Protein AF-0000000080446788 (afdb_homodimer)

pLDDT: mean 84.64, std 14.06, range [27.14, 97.62]

Foldseek 3Di:
DPDPQPQVDWDWDWFAAPPVRFIKIKIKTWGFDPDDPPDPPGDIDIWIWMATPVVGDIDTADPVQCVQWAFAPPADWADAPQKTKTWTDHPVRDQELPIWIWIARNNVRYIHTHHDANCSNPCQVQWDWHWYDDPRFIWIWTQHNVRQKIWIWHDDPNHIDTDDIDGPDDPPD/DPDPQPQVDWDWDWFAAPPVRFIKIKIKTWGFDDDDPPDPPGDIDIWIWMATPVVGDIDTADPVQCVQWAFAPPADWADAPQKTKTWTDHPVRDQELPIWIWIAHNNVRYIHTHHDANCSNPCQVQWDWHWYDDPRFIWIWTQHNVRQKIWIWHDDPNHIDTDDIDGPDDPPD

Nearest PDB structures (foldseek):
  5tih-assembly1_A  TM=4.755E-01  e=3.529E-01  Plasmodium falciparum 3D7
  7pi2-assembly3_G  TM=4.644E-01  e=3.349E-01  Plasmodium falciparum 3D7
  7pi3-assembly4_V  TM=4.938E-01  e=4.351E-01  Plasmodium falciparum 3D7
  7pi3-assembly3_O  TM=3.251E-01  e=3.016E-01  Plasmodium falciparum 3D7
  7pi3-assembly1_A  TM=4.074E-01  e=6.970E-01  Plasmodium falciparum 3D7

Radius of gyration: 20.94 Å; Cα contacts (8 Å, |Δi|>4): 782; chains: 2; bounding box: 48×64×60 Å

InterPro domains:
  IPR006527 F-box associated beta-propeller, type 1 [PF07734] (15-148)
  IPR011043 Galactose oxidase/kelch, beta-propeller [SSF50965] (35-165)

Organism: Brassica campestris (NCBI:txid3711)

Structure (mmCIF, N/CA/C/O backbone):
data_AF-0000000080446788-model_v1
#
loop_
_entity.id
_entity.type
_entity.pdbx_description
1 polymer 'F-box associated domain-containing protein'
#
loop_
_atom_site.group_PDB
_atom_site.id
_atom_site.type_symbol
_atom_site.label_atom_id
_atom_site.label_alt_id
_atom_site.label_comp_id
_atom_site.label_asym_id
_atom_site.label_entity_id
_atom_site.label_seq_id
_atom_site.pdbx_PDB_ins_code
_atom_site.Cartn_x
_atom_site.Cartn_y
_atom_site.Cartn_z
_atom_site.occupancy
_atom_site.B_iso_or_equiv
_atom_site.auth_seq_id
_atom_site.auth_comp_id
_atom_site.auth_asym_id
_atom_site.auth_atom_id
_atom_site.pdbx_PDB_model_num
ATOM 1 N N . MET A 1 1 ? -3.469 -37.188 -1.688 1 27.56 1 MET A N 1
ATOM 2 C CA . MET A 1 1 ? -3.68 -35.75 -1.57 1 27.56 1 MET A CA 1
ATOM 3 C C . MET A 1 1 ? -2.537 -35.094 -0.803 1 27.56 1 MET A C 1
ATOM 5 O O . MET A 1 1 ? -2.293 -35.438 0.359 1 27.56 1 MET A O 1
ATOM 9 N N . GLU A 1 2 ? -1.421 -34.875 -1.289 1 37.34 2 GLU A N 1
ATOM 10 C CA . GLU A 1 2 ? -0.252 -34.469 -0.503 1 37.34 2 GLU A CA 1
ATOM 11 C C . GLU A 1 2 ? -0.614 -33.438 0.552 1 37.34 2 GLU A C 1
ATOM 13 O O . GLU A 1 2 ? -1.555 -32.656 0.371 1 37.34 2 GLU A O 1
ATOM 18 N N . PRO A 1 3 ? -0.275 -33.531 1.78 1 41.47 3 PRO A N 1
ATOM 19 C CA . PRO A 1 3 ? -0.58 -32.625 2.883 1 41.47 3 PRO A CA 1
ATOM 20 C C . PRO A 1 3 ? -0.551 -31.156 2.459 1 41.47 3 PRO A C 1
ATOM 22 O O . PRO A 1 3 ? 0.264 -30.766 1.619 1 41.47 3 PRO A O 1
ATOM 25 N N . ASP A 1 4 ? -1.685 -30.516 2.166 1 46.66 4 ASP A N 1
ATOM 26 C CA . ASP A 1 4 ? -1.829 -29.094 1.838 1 46.66 4 ASP A CA 1
ATOM 27 C C . ASP A 1 4 ? -0.682 -28.281 2.424 1 46.66 4 ASP A C 1
ATOM 29 O O . ASP A 1 4 ? -0.518 -28.219 3.645 1 46.66 4 ASP A O 1
ATOM 33 N N . GLN A 1 5 ? 0.475 -28.547 1.973 1 50.84 5 GLN A N 1
ATOM 34 C CA . GLN A 1 5 ? 1.644 -27.766 2.381 1 50.84 5 GLN A CA 1
ATOM 35 C C . GLN A 1 5 ? 1.247 -26.375 2.838 1 50.84 5 GLN A C 1
ATOM 37 O O . GLN A 1 5 ? 0.425 -25.719 2.197 1 50.84 5 GLN A O 1
ATOM 42 N N . PHE A 1 6 ? 1.237 -26.25 4.078 1 52.16 6 PHE A N 1
ATOM 43 C CA . PHE A 1 6 ? 0.875 -25.062 4.844 1 52.16 6 PHE A CA 1
ATOM 44 C C . PHE A 1 6 ? 1.505 -23.812 4.238 1 52.16 6 PHE A C 1
ATOM 46 O O . PHE A 1 6 ? 2.711 -23.781 3.986 1 52.16 6 PHE A O 1
ATOM 53 N N . ARG A 1 7 ? 0.76 -23.188 3.348 1 59 7 ARG A N 1
ATOM 54 C CA . ARG A 1 7 ? 1.148 -21.844 2.932 1 59 7 ARG A CA 1
ATOM 55 C C . ARG A 1 7 ? 1.242 -20.906 4.129 1 59 7 ARG A C 1
ATOM 57 O O . ARG A 1 7 ? 0.254 -20.688 4.836 1 59 7 ARG A O 1
ATOM 64 N N . ALA A 1 8 ? 2.494 -20.766 4.73 1 61.44 8 ALA A N 1
ATOM 65 C CA . ALA A 1 8 ? 2.744 -20 5.941 1 61.44 8 ALA A CA 1
ATOM 66 C C . ALA A 1 8 ? 2.49 -18.5 5.699 1 61.44 8 ALA A C 1
ATOM 68 O O . ALA A 1 8 ? 1.896 -17.828 6.539 1 61.44 8 ALA A O 1
ATOM 69 N N . PHE A 1 9 ? 2.869 -18.062 4.414 1 77.12 9 PHE A N 1
ATOM 70 C CA . PHE A 1 9 ? 2.721 -16.641 4.105 1 77.12 9 PHE A CA 1
ATOM 71 C C . PHE A 1 9 ? 2.266 -16.453 2.664 1 77.12 9 PHE A C 1
ATOM 73 O O . PHE A 1 9 ? 2.82 -17.062 1.745 1 77.12 9 PHE A O 1
ATOM 80 N N . THR A 1 10 ? 1.08 -15.867 2.576 1 85.44 10 THR A N 1
ATOM 81 C CA . THR A 1 10 ? 0.536 -15.641 1.242 1 85.44 10 THR A CA 1
ATOM 82 C C . THR A 1 10 ? 0.27 -14.156 1.012 1 85.44 10 THR A C 1
ATOM 84 O O . THR A 1 10 ? -0.212 -13.461 1.907 1 85.44 10 THR A O 1
ATOM 87 N N . ARG A 1 11 ? 0.665 -13.711 -0.139 1 88.25 11 ARG A N 1
ATOM 88 C CA . ARG A 1 11 ? 0.438 -12.336 -0.569 1 88.25 11 ARG A CA 1
ATOM 89 C C . ARG A 1 11 ? -0.063 -12.281 -2.008 1 88.25 11 ARG A C 1
ATOM 91 O O . ARG A 1 11 ? 0.412 -13.039 -2.863 1 88.25 11 ARG A O 1
ATOM 98 N N . LEU A 1 12 ? -1.007 -11.438 -2.217 1 92.12 12 LEU A N 1
ATOM 99 C CA . LEU A 1 12 ? -1.594 -11.266 -3.541 1 92.12 12 LEU A CA 1
ATOM 100 C C . LEU A 1 12 ? -1.627 -9.797 -3.936 1 92.12 12 LEU A C 1
ATOM 102 O O . LEU A 1 12 ? -1.943 -8.938 -3.111 1 92.12 12 LEU A O 1
ATOM 106 N N . TRP A 1 13 ? -1.292 -9.539 -5.188 1 92.56 13 TRP A N 1
ATOM 107 C CA . TRP A 1 13 ? -1.326 -8.164 -5.672 1 92.56 13 TRP A CA 1
ATOM 108 C C . TRP A 1 13 ? -1.812 -8.109 -7.117 1 92.56 13 TRP A C 1
ATOM 110 O O . TRP A 1 13 ? -1.438 -8.945 -7.938 1 92.56 13 TRP A O 1
ATOM 120 N N . PHE A 1 14 ? -2.572 -7.121 -7.398 1 92.75 14 PHE A N 1
ATOM 121 C CA . PHE A 1 14 ? -3.027 -6.859 -8.758 1 92.75 14 PHE A CA 1
ATOM 122 C C . PHE A 1 14 ? -2.107 -5.863 -9.453 1 92.75 14 PHE A C 1
ATOM 124 O O . PHE A 1 14 ? -1.659 -4.891 -8.844 1 92.75 14 PHE A O 1
ATOM 131 N N . GLY A 1 15 ? -1.892 -6.191 -10.664 1 92.75 15 GLY A N 1
ATOM 132 C CA . GLY A 1 15 ? -1.123 -5.273 -11.492 1 92.75 15 GLY A CA 1
ATOM 133 C C . GLY A 1 15 ? -1.549 -5.285 -12.953 1 92.75 15 GLY A C 1
ATOM 134 O O . GLY A 1 15 ? -1.935 -6.328 -13.484 1 92.75 15 GLY A O 1
ATOM 135 N N . LYS A 1 16 ? -1.453 -4.164 -13.5 1 92.75 16 LYS A N 1
ATOM 136 C CA . LYS A 1 16 ? -1.775 -4.051 -14.914 1 92.75 16 LYS A CA 1
ATOM 137 C C . LYS A 1 16 ? -0.512 -4.074 -15.773 1 92.75 16 LYS A C 1
ATOM 139 O O . LYS A 1 16 ? 0.421 -3.305 -15.531 1 92.75 16 LYS A O 1
ATOM 144 N N . ASP A 1 17 ? -0.579 -4.914 -16.688 1 93 17 ASP A N 1
ATOM 145 C CA . ASP A 1 17 ? 0.497 -4.973 -17.672 1 93 17 ASP A CA 1
ATOM 146 C C . ASP A 1 17 ? 0.449 -3.77 -18.609 1 93 17 ASP A C 1
ATOM 148 O O . ASP A 1 17 ? -0.524 -3.586 -19.344 1 93 17 ASP A O 1
ATOM 152 N N . SER A 1 18 ? 1.492 -3.025 -18.609 1 86.69 18 SER A N 1
ATOM 153 C CA . SER A 1 18 ? 1.485 -1.766 -19.344 1 86.69 18 SER A CA 1
ATOM 154 C C . SER A 1 18 ? 1.61 -2 -20.844 1 86.69 18 SER A C 1
ATOM 156 O O . SER A 1 18 ? 1.29 -1.119 -21.641 1 86.69 18 SER A O 1
ATOM 158 N N . VAL A 1 19 ? 2.08 -3.148 -21.25 1 91.25 19 VAL A N 1
ATOM 159 C CA . VAL A 1 19 ? 2.271 -3.463 -22.656 1 91.25 19 VAL A CA 1
ATOM 160 C C . VAL A 1 19 ? 1.003 -4.094 -23.219 1 91.25 19 VAL A C 1
ATOM 162 O O . VAL A 1 19 ? 0.439 -3.602 -24.203 1 91.25 19 VAL A O 1
ATOM 165 N N . THR A 1 20 ? 0.502 -5.078 -22.625 1 91.69 20 THR A N 1
ATOM 166 C CA . THR A 1 20 ? -0.666 -5.793 -23.141 1 91.69 20 THR A CA 1
ATOM 167 C C . THR A 1 20 ? -1.953 -5.16 -22.609 1 91.69 20 THR A C 1
ATOM 169 O O . THR A 1 20 ? -3.037 -5.426 -23.141 1 91.69 20 THR A O 1
ATOM 172 N N . ARG A 1 21 ? -1.817 -4.391 -21.547 1 91 21 ARG A N 1
ATOM 173 C CA . ARG A 1 21 ? -2.928 -3.699 -20.906 1 91 21 ARG A CA 1
ATOM 174 C C . ARG A 1 21 ? -3.818 -4.684 -20.141 1 91 21 ARG A C 1
ATOM 176 O O . ARG A 1 21 ? -4.926 -4.332 -19.734 1 91 21 ARG A O 1
ATOM 183 N N . ARG A 1 22 ? -3.342 -5.875 -20 1 91.88 22 ARG A N 1
ATOM 184 C CA . ARG A 1 22 ? -4.098 -6.875 -19.25 1 91.88 22 ARG A CA 1
ATOM 185 C C . ARG A 1 22 ? -3.76 -6.82 -17.766 1 91.88 22 ARG A C 1
ATOM 187 O O . ARG A 1 22 ? -2.631 -6.496 -17.391 1 91.88 22 ARG A O 1
ATOM 194 N N . CYS A 1 23 ? -4.77 -7.191 -16.969 1 93.12 23 CYS A N 1
ATOM 195 C CA . CYS A 1 23 ? -4.555 -7.234 -15.523 1 93.12 23 CYS A CA 1
ATOM 196 C C . CYS A 1 23 ? -4.109 -8.625 -15.078 1 93.12 23 CYS A C 1
ATOM 198 O O . CYS A 1 23 ? -4.625 -9.633 -15.57 1 93.12 23 CYS A O 1
ATOM 200 N N . LYS A 1 24 ? -3.176 -8.586 -14.18 1 95.06 24 LYS A N 1
ATOM 201 C CA . LYS A 1 24 ? -2.645 -9.836 -13.648 1 95.06 24 LYS A CA 1
ATOM 202 C C . LYS A 1 24 ? -2.699 -9.859 -12.125 1 95.06 24 LYS A C 1
ATOM 204 O O . LYS A 1 24 ? -2.703 -8.812 -11.484 1 95.06 24 LYS A O 1
ATOM 209 N N . LEU A 1 25 ? -2.789 -11.047 -11.594 1 94.75 25 LEU A N 1
ATOM 210 C CA . LEU A 1 25 ? -2.67 -11.305 -10.164 1 94.75 25 LEU A CA 1
ATOM 211 C C . LEU A 1 25 ? -1.367 -12.031 -9.844 1 94.75 25 LEU A C 1
ATOM 213 O O . LEU A 1 25 ? -1.074 -13.07 -10.43 1 94.75 25 LEU A O 1
ATOM 217 N N . VAL A 1 26 ? -0.63 -11.398 -9.016 1 95 26 VAL A N 1
ATOM 218 C CA . VAL A 1 26 ? 0.626 -11.992 -8.57 1 95 26 VAL A CA 1
ATOM 219 C C . VAL A 1 26 ? 0.434 -12.648 -7.207 1 95 26 VAL A C 1
ATOM 221 O O . VAL A 1 26 ? -0.021 -12 -6.262 1 95 26 VAL A O 1
ATOM 224 N N . TRP A 1 27 ? 0.792 -13.883 -7.137 1 94.62 27 TRP A N 1
ATOM 225 C CA . TRP A 1 27 ? 0.654 -14.672 -5.918 1 94.62 27 TRP A CA 1
ATOM 226 C C . TRP A 1 27 ? 2.018 -15.125 -5.402 1 94.62 27 TRP A C 1
ATOM 228 O O . TRP A 1 27 ? 2.695 -15.93 -6.043 1 94.62 27 TRP A O 1
ATOM 238 N N . LEU A 1 28 ? 2.408 -14.547 -4.277 1 92.25 28 LEU A N 1
ATOM 239 C CA . LEU A 1 28 ? 3.65 -14.922 -3.611 1 92.25 28 LEU A CA 1
ATOM 240 C C . LEU A 1 28 ? 3.365 -15.625 -2.289 1 92.25 28 LEU A C 1
ATOM 242 O O . LEU A 1 28 ? 2.619 -15.109 -1.454 1 92.25 28 LEU A O 1
ATOM 246 N N . TYR A 1 29 ? 3.939 -16.766 -2.129 1 89.19 29 TYR A N 1
ATOM 247 C CA . TYR A 1 29 ? 3.703 -17.5 -0.89 1 89.19 29 TYR A CA 1
ATOM 248 C C . TYR A 1 29 ? 4.906 -18.375 -0.528 1 89.19 29 TYR A C 1
ATOM 250 O O . TYR A 1 29 ? 5.793 -18.578 -1.357 1 89.19 29 TYR A O 1
ATOM 258 N N . ASN A 1 30 ? 4.93 -18.688 0.756 1 84.94 30 ASN A N 1
ATOM 259 C CA . ASN A 1 30 ? 5.992 -19.578 1.231 1 84.94 30 ASN A CA 1
ATOM 260 C C . ASN A 1 30 ? 5.484 -21 1.432 1 84.94 30 ASN A C 1
ATOM 262 O O . ASN A 1 30 ? 4.348 -21.203 1.861 1 84.94 30 ASN A O 1
ATOM 266 N N . LYS A 1 31 ? 6.379 -21.938 1.112 1 80.38 31 LYS A N 1
ATOM 267 C CA . LYS A 1 31 ? 6.117 -23.344 1.385 1 80.38 31 LYS A CA 1
ATOM 268 C C . LYS A 1 31 ? 7.18 -23.922 2.309 1 80.38 31 LYS A C 1
ATOM 270 O O . LYS A 1 31 ? 8.367 -23.641 2.158 1 80.38 31 LYS A O 1
ATOM 275 N N . TYR A 1 32 ? 6.703 -24.609 3.295 1 77.62 32 TYR A N 1
ATOM 276 C CA . TYR A 1 32 ? 7.645 -25.281 4.195 1 77.62 32 TYR A CA 1
ATOM 277 C C . TYR A 1 32 ? 8.328 -26.453 3.502 1 77.62 32 TYR A C 1
ATOM 279 O O . TYR A 1 32 ? 7.684 -27.203 2.758 1 77.62 32 TYR A O 1
ATOM 287 N N . LEU A 1 33 ? 9.602 -26.469 3.643 1 73.94 33 LEU A N 1
ATOM 288 C CA . LEU A 1 33 ? 10.344 -27.625 3.137 1 73.94 33 LEU A CA 1
ATOM 289 C C . LEU A 1 33 ? 10.297 -28.781 4.133 1 73.94 33 LEU A C 1
ATOM 291 O O . LEU A 1 33 ? 10.328 -28.562 5.348 1 73.94 33 LEU A O 1
ATOM 295 N N . PRO A 1 34 ? 9.898 -29.953 3.625 1 67.62 34 PRO A N 1
ATOM 296 C CA . PRO A 1 34 ? 9.922 -31.109 4.527 1 67.62 34 PRO A CA 1
ATOM 297 C C . PRO A 1 34 ? 11.211 -31.203 5.336 1 67.62 34 PRO A C 1
ATOM 299 O O . PRO A 1 34 ? 12.289 -30.875 4.832 1 67.62 34 PRO A O 1
ATOM 302 N N . THR A 1 35 ? 11.125 -30.766 6.578 1 59.84 35 THR A N 1
ATOM 303 C CA . THR A 1 35 ? 12.281 -30.875 7.457 1 59.84 35 THR A CA 1
ATOM 304 C C . THR A 1 35 ? 12.867 -32.281 7.418 1 59.84 35 THR A C 1
ATOM 306 O O . THR A 1 35 ? 12.141 -33.25 7.512 1 59.84 35 THR A O 1
ATOM 309 N N . SER A 1 36 ? 13.961 -32.5 6.766 1 55.66 36 SER A N 1
ATOM 310 C CA . SER A 1 36 ? 14.625 -33.75 7.141 1 55.66 36 SER A CA 1
ATOM 311 C C . SER A 1 36 ? 14.75 -33.875 8.656 1 55.66 36 SER A C 1
ATOM 313 O O . SER A 1 36 ? 14.75 -32.875 9.367 1 55.66 36 SER A O 1
ATOM 315 N N . ALA A 1 37 ? 14.531 -35.125 9.289 1 53.81 37 ALA A N 1
ATOM 316 C CA . ALA A 1 37 ? 14.625 -35.5 10.688 1 53.81 37 ALA A CA 1
ATOM 317 C C . ALA A 1 37 ? 15.602 -34.625 11.445 1 53.81 37 ALA A C 1
ATOM 319 O O . ALA A 1 37 ? 15.484 -34.438 12.664 1 53.81 37 ALA A O 1
ATOM 320 N N . SER A 1 38 ? 16.734 -34.219 10.961 1 52.91 38 SER A N 1
ATOM 321 C CA . SER A 1 38 ? 17.828 -33.719 11.812 1 52.91 38 SER A CA 1
ATOM 322 C C . SER A 1 38 ? 17.719 -32.219 12.023 1 52.91 38 SER A C 1
ATOM 324 O O . SER A 1 38 ? 18.406 -31.656 12.898 1 52.91 38 SER A O 1
ATOM 326 N N . THR A 1 39 ? 17.312 -31.375 11.031 1 51.97 39 THR A N 1
ATOM 327 C CA . THR A 1 39 ? 17.469 -29.953 11.227 1 51.97 39 THR A CA 1
ATOM 328 C C . THR A 1 39 ? 16.141 -29.281 11.531 1 51.97 39 THR A C 1
ATOM 330 O O . THR A 1 39 ? 15.164 -29.469 10.797 1 51.97 39 THR A O 1
ATOM 333 N N . SER A 1 40 ? 15.789 -28.969 12.719 1 52.62 40 SER A N 1
ATOM 334 C CA . SER A 1 40 ? 14.656 -28.391 13.43 1 52.62 40 SER A CA 1
ATOM 335 C C . SER A 1 40 ? 14.109 -27.172 12.695 1 52.62 40 SER A C 1
ATOM 337 O O . SER A 1 40 ? 13.047 -26.656 13.055 1 52.62 40 SER A O 1
ATOM 339 N N . THR A 1 41 ? 14.992 -26.453 12.023 1 54.97 41 THR A N 1
ATOM 340 C CA . THR A 1 41 ? 14.453 -25.172 11.578 1 54.97 41 THR A CA 1
ATOM 341 C C . THR A 1 41 ? 13.727 -25.328 10.25 1 54.97 41 THR A C 1
ATOM 343 O O . THR A 1 41 ? 14.297 -25.812 9.273 1 54.97 41 THR A O 1
ATOM 346 N N . SER A 1 42 ? 12.492 -25.484 10.242 1 59.97 42 SER A N 1
ATOM 347 C CA . SER A 1 42 ? 11.672 -25.578 9.031 1 59.97 42 SER A CA 1
ATOM 348 C C . SER A 1 42 ? 12.016 -24.469 8.047 1 59.97 42 SER A C 1
ATOM 350 O O . SER A 1 42 ? 11.93 -23.281 8.375 1 5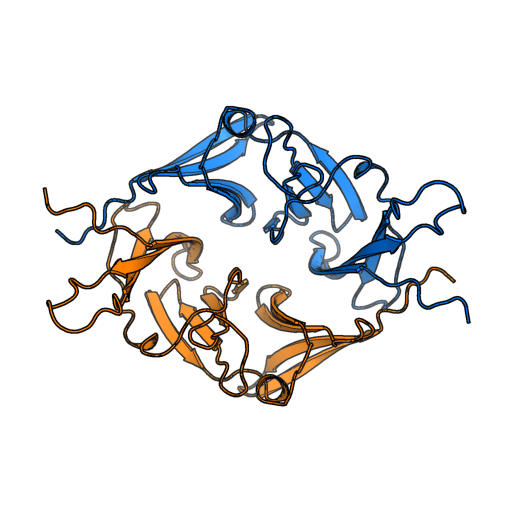9.97 42 SER A O 1
ATOM 352 N N . SER A 1 43 ? 12.898 -24.781 7.113 1 71.81 43 SER A N 1
ATOM 353 C CA . SER A 1 43 ? 13.234 -23.859 6.035 1 71.81 43 SER A CA 1
ATOM 354 C C . SER A 1 43 ? 12.055 -23.672 5.086 1 71.81 43 SER A C 1
ATOM 356 O O . SER A 1 43 ? 11.227 -24.578 4.918 1 71.81 43 SER A O 1
ATOM 358 N N . THR A 1 44 ? 11.766 -22.406 4.711 1 76.88 44 THR A N 1
ATOM 359 C CA . THR A 1 44 ? 10.703 -22.094 3.762 1 76.88 44 THR A CA 1
ATOM 360 C C . THR A 1 44 ? 11.289 -21.625 2.432 1 76.88 44 THR A C 1
ATOM 362 O O . THR A 1 44 ? 12.406 -21.109 2.385 1 76.88 44 THR A O 1
ATOM 365 N N . ILE A 1 45 ? 10.602 -22.062 1.376 1 81.56 45 ILE A N 1
ATOM 366 C CA . ILE A 1 45 ? 10.93 -21.516 0.06 1 81.56 45 ILE A CA 1
ATOM 367 C C . ILE A 1 45 ? 9.812 -20.594 -0.414 1 81.56 45 ILE A C 1
ATOM 369 O O . ILE A 1 45 ? 8.648 -20.797 -0.084 1 81.56 45 ILE A O 1
ATOM 373 N N . SER A 1 46 ? 10.258 -19.578 -1.2 1 87.5 46 SER A N 1
ATOM 374 C CA . SER A 1 46 ? 9.281 -18.656 -1.772 1 87.5 46 SER A CA 1
ATOM 375 C C . SER A 1 46 ? 8.844 -19.109 -3.16 1 87.5 46 SER A C 1
ATOM 377 O O . SER A 1 46 ? 9.672 -19.453 -4 1 87.5 46 SER A O 1
ATOM 379 N N . ILE A 1 47 ? 7.598 -19.141 -3.389 1 91 47 ILE A N 1
ATOM 380 C CA . ILE A 1 47 ? 7.008 -19.484 -4.68 1 91 47 ILE A CA 1
ATOM 381 C C . ILE A 1 47 ? 6.16 -18.328 -5.184 1 91 47 ILE A C 1
ATOM 383 O O . ILE A 1 47 ? 5.504 -17.641 -4.395 1 91 47 ILE A O 1
ATOM 387 N N . CYS A 1 48 ? 6.25 -18.172 -6.469 1 94.69 48 CYS A N 1
ATOM 388 C CA . CYS A 1 48 ? 5.461 -17.094 -7.074 1 94.69 48 CYS A CA 1
ATOM 389 C C . CYS A 1 48 ? 4.715 -17.609 -8.305 1 94.69 48 CYS A C 1
ATOM 391 O O . CYS A 1 48 ? 5.293 -18.297 -9.141 1 94.69 48 CYS A O 1
ATOM 393 N N . GLU A 1 49 ? 3.482 -17.297 -8.367 1 95.12 49 GLU A N 1
ATOM 394 C CA . GLU A 1 49 ? 2.658 -17.594 -9.531 1 95.12 49 GLU A CA 1
ATOM 395 C C . GLU A 1 49 ? 1.897 -16.359 -9.992 1 95.12 49 GLU A C 1
ATOM 397 O O . GLU A 1 49 ? 1.593 -15.469 -9.195 1 95.12 49 GLU A O 1
ATOM 402 N N . VAL A 1 50 ? 1.677 -16.344 -11.234 1 96.12 50 VAL A N 1
ATOM 403 C CA . VAL A 1 50 ? 0.961 -15.211 -11.82 1 96.12 50 VAL A CA 1
ATOM 404 C C . VAL A 1 50 ? -0.256 -15.719 -12.594 1 96.12 50 VAL A C 1
ATOM 406 O O . VAL A 1 50 ? -0.189 -16.75 -13.266 1 96.12 50 VAL A O 1
ATOM 409 N N . LEU A 1 51 ? -1.289 -15.016 -12.484 1 95.19 51 LEU A N 1
ATOM 410 C CA . LEU A 1 51 ? -2.541 -15.297 -13.18 1 95.19 51 LEU A CA 1
ATOM 411 C C . LEU A 1 51 ? -2.963 -14.117 -14.047 1 95.19 51 LEU A C 1
ATOM 413 O O . LEU A 1 51 ? -3.098 -12.992 -13.547 1 95.19 51 LEU A O 1
ATOM 417 N N . ASP A 1 52 ? -3.08 -14.375 -15.234 1 93.19 52 ASP A N 1
ATOM 418 C CA . ASP A 1 52 ? -3.762 -13.398 -16.078 1 93.19 52 ASP A CA 1
ATOM 419 C C . ASP A 1 52 ? -5.273 -13.453 -15.883 1 93.19 52 ASP A C 1
ATOM 421 O O . ASP A 1 52 ? -5.883 -14.523 -16 1 93.19 52 ASP A O 1
ATOM 425 N N . LEU A 1 53 ? -5.867 -12.398 -15.633 1 90.75 53 LEU A N 1
ATOM 426 C CA . LEU A 1 53 ? -7.273 -12.406 -15.234 1 90.75 53 LEU A CA 1
ATOM 427 C C . LEU A 1 53 ? -8.172 -12.75 -16.422 1 90.75 53 LEU A C 1
ATOM 429 O O . LEU A 1 53 ? -9.336 -13.102 -16.234 1 90.75 53 LEU A O 1
ATOM 433 N N . GLU A 1 54 ? -7.688 -12.664 -17.609 1 88.06 54 GLU A N 1
ATOM 434 C CA . GLU A 1 54 ? -8.453 -13.047 -18.797 1 88.06 54 GLU A CA 1
ATOM 435 C C . GLU A 1 54 ? -8.297 -14.531 -19.094 1 88.06 54 GLU A C 1
ATOM 437 O O . GLU A 1 54 ? -9.281 -15.227 -19.344 1 88.06 54 GLU A O 1
ATOM 442 N N . ASP A 1 55 ? -7.066 -15.039 -19.062 1 86.06 55 ASP A N 1
ATOM 443 C CA . ASP A 1 55 ? -6.789 -16.438 -19.391 1 86.06 55 ASP A CA 1
ATOM 444 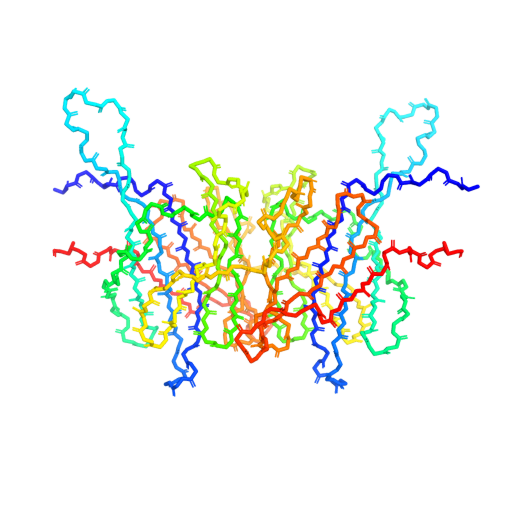C C . ASP A 1 55 ? -7.145 -17.344 -18.219 1 86.06 55 ASP A C 1
ATOM 446 O O . ASP A 1 55 ? -7.422 -18.531 -18.406 1 86.06 55 ASP A O 1
ATOM 450 N N . LYS A 1 56 ? -7.016 -16.828 -17.062 1 86.06 56 LYS A N 1
ATOM 451 C CA . LYS A 1 56 ? -7.359 -17.5 -15.82 1 86.06 56 LYS A CA 1
ATOM 452 C C . LYS A 1 56 ? -6.516 -18.766 -15.625 1 86.06 56 LYS A C 1
ATOM 454 O O . LYS A 1 56 ? -7.043 -19.828 -15.297 1 86.06 56 LYS A O 1
ATOM 459 N N . LYS A 1 57 ? -5.297 -18.719 -15.992 1 88.69 57 LYS A N 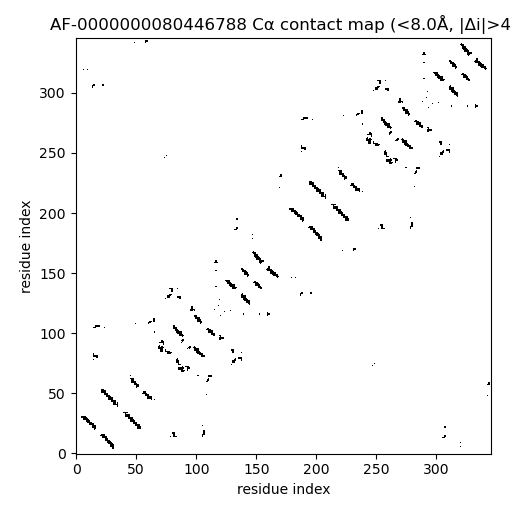1
ATOM 460 C CA . LYS A 1 57 ? -4.332 -19.797 -15.75 1 88.69 57 LYS A CA 1
ATOM 461 C C . LYS A 1 57 ? -3.135 -19.297 -14.953 1 88.69 57 LYS A C 1
ATOM 463 O O . LYS A 1 57 ? -2.553 -18.266 -15.281 1 88.69 57 LYS A O 1
ATOM 468 N N . TRP A 1 58 ? -2.836 -20.078 -14.055 1 93.06 58 TRP A N 1
ATOM 469 C CA . TRP A 1 58 ? -1.666 -19.75 -13.25 1 93.06 58 TRP A CA 1
ATOM 470 C C . TRP A 1 58 ? -0.384 -20.203 -13.938 1 93.06 58 TRP A C 1
ATOM 472 O O . TRP A 1 58 ? -0.347 -21.266 -14.562 1 93.06 58 TRP A O 1
ATOM 482 N N . ARG A 1 59 ? 0.647 -19.453 -13.82 1 94 59 ARG A N 1
ATOM 483 C CA . ARG A 1 59 ? 1.987 -19.781 -14.297 1 94 59 ARG A CA 1
ATOM 484 C C . ARG A 1 59 ? 3.029 -19.531 -13.203 1 94 59 ARG A C 1
ATOM 486 O O . ARG A 1 59 ? 2.977 -18.516 -12.508 1 94 59 ARG A O 1
ATOM 493 N N . PHE A 1 60 ? 3.988 -20.406 -13.156 1 95.06 60 PHE A N 1
ATOM 494 C CA . PHE A 1 60 ? 5.066 -20.234 -12.188 1 95.06 60 PHE A CA 1
ATOM 495 C C . PHE A 1 60 ? 6.07 -19.188 -12.672 1 95.06 60 PHE A C 1
ATOM 497 O O . PHE A 1 60 ? 6.391 -19.141 -13.859 1 95.06 60 PHE A O 1
ATOM 504 N N . VAL A 1 61 ? 6.516 -18.453 -11.742 1 96.44 61 VAL A N 1
ATOM 505 C CA . VAL A 1 61 ? 7.57 -17.469 -11.977 1 96.44 61 VAL A CA 1
ATOM 506 C C . VAL A 1 61 ? 8.797 -17.812 -11.133 1 96.44 61 VAL A C 1
ATOM 508 O O . VAL A 1 61 ? 8.672 -18.141 -9.953 1 96.44 61 VAL A O 1
ATOM 511 N N . SER A 1 62 ? 9.922 -17.703 -11.727 1 96.38 62 SER A N 1
ATOM 512 C CA . SER A 1 62 ? 11.156 -18.016 -10.992 1 96.38 62 SER A CA 1
ATOM 513 C C . SER A 1 62 ? 11.391 -17.016 -9.867 1 96.38 62 SER A C 1
ATOM 515 O O . SER A 1 62 ? 11.289 -15.797 -10.078 1 96.38 62 SER A O 1
ATOM 517 N N . THR A 1 63 ? 11.695 -17.516 -8.742 1 95.19 63 THR A N 1
ATOM 518 C CA . THR A 1 63 ? 12.008 -16.656 -7.598 1 95.19 63 THR A CA 1
ATOM 519 C C . THR A 1 63 ? 13.492 -16.766 -7.242 1 95.19 63 THR A C 1
ATOM 521 O O . THR A 1 63 ? 13.883 -16.453 -6.109 1 95.19 63 THR A O 1
ATOM 524 N N . ALA A 1 64 ? 14.281 -17.188 -8.133 1 94.5 64 ALA A N 1
ATOM 525 C CA . ALA A 1 64 ? 15.711 -17.359 -7.898 1 94.5 64 ALA A CA 1
ATOM 526 C C . ALA A 1 64 ? 16.359 -16.047 -7.469 1 94.5 64 ALA A C 1
ATOM 528 O O . ALA A 1 64 ? 17.266 -16.047 -6.629 1 94.5 64 ALA A O 1
ATOM 529 N N . ALA A 1 65 ? 15.945 -15 -8.07 1 93.56 65 ALA A N 1
ATOM 530 C CA . ALA A 1 65 ? 16.5 -13.688 -7.754 1 93.56 65 ALA A CA 1
ATOM 531 C C . ALA A 1 65 ? 16.281 -13.336 -6.289 1 93.56 65 ALA A C 1
ATOM 533 O O . ALA A 1 65 ? 16.969 -12.469 -5.738 1 93.56 65 ALA A O 1
ATOM 534 N N . LEU A 1 66 ? 15.273 -13.961 -5.699 1 92.25 66 LEU A N 1
ATOM 535 C CA . LEU A 1 66 ? 14.922 -13.648 -4.316 1 92.25 66 LEU A CA 1
ATOM 536 C C . LEU A 1 66 ? 15.742 -14.5 -3.348 1 92.25 66 LEU A C 1
ATOM 538 O O . LEU A 1 66 ? 15.633 -14.328 -2.131 1 92.25 66 LEU A O 1
ATOM 542 N N . ASP A 1 67 ? 16.5 -15.289 -3.842 1 88.81 67 ASP A N 1
ATOM 543 C CA . ASP A 1 67 ? 17.297 -16.156 -2.969 1 88.81 67 ASP A CA 1
ATOM 544 C C . ASP A 1 67 ? 18.109 -15.328 -1.974 1 88.81 67 ASP A C 1
ATOM 546 O O . ASP A 1 67 ? 18.812 -14.398 -2.363 1 88.81 67 ASP A O 1
ATOM 550 N N . HIS A 1 68 ? 17.938 -15.594 -0.717 1 86.81 68 HIS A N 1
ATOM 551 C CA . HIS A 1 68 ? 18.641 -14.977 0.404 1 86.81 68 HIS A CA 1
ATOM 552 C C . HIS A 1 68 ? 18.141 -13.555 0.646 1 86.81 68 HIS A C 1
ATOM 554 O O . HIS A 1 68 ? 18.812 -12.766 1.313 1 86.81 68 HIS A O 1
ATOM 560 N N . HIS A 1 69 ? 17.156 -13.211 -0.087 1 89.5 69 HIS A N 1
ATOM 561 C CA . HIS A 1 69 ? 16.516 -11.922 0.162 1 89.5 69 HIS A CA 1
ATOM 562 C C . HIS A 1 69 ? 15.125 -12.109 0.747 1 89.5 69 HIS A C 1
ATOM 564 O O . HIS A 1 69 ? 14.312 -12.859 0.198 1 89.5 69 HIS A O 1
ATOM 570 N N . TYR A 1 70 ? 14.945 -11.406 1.77 1 86.88 70 TYR A N 1
ATOM 571 C CA . TYR A 1 70 ? 13.633 -11.445 2.416 1 86.88 70 TYR A CA 1
ATOM 572 C C . TYR A 1 70 ? 12.891 -10.133 2.229 1 86.88 70 TYR A C 1
ATOM 574 O O . TYR A 1 70 ? 13.484 -9.055 2.289 1 86.88 70 TYR A O 1
ATOM 582 N N . ILE A 1 71 ? 11.648 -10.328 1.975 1 87.75 71 ILE A N 1
ATOM 583 C CA . ILE A 1 71 ? 10.828 -9.125 1.867 1 87.75 71 ILE A CA 1
ATOM 584 C C . ILE A 1 71 ? 10.609 -8.531 3.254 1 87.75 71 ILE A C 1
ATOM 586 O O . ILE A 1 71 ? 10.344 -9.25 4.215 1 87.75 71 ILE A O 1
ATOM 590 N N . LEU A 1 72 ? 10.719 -7.273 3.256 1 86.75 72 LEU A N 1
ATOM 591 C CA . LEU A 1 72 ? 10.516 -6.539 4.5 1 86.75 72 LEU A CA 1
ATOM 592 C C . LEU A 1 72 ? 9.148 -6.855 5.102 1 86.75 72 LEU A C 1
ATOM 594 O O . LEU A 1 72 ? 8.148 -6.926 4.379 1 86.75 72 LEU A O 1
ATOM 598 N N . HIS A 1 73 ? 9.117 -6.902 6.363 1 75.81 73 HIS A N 1
ATOM 599 C CA . HIS A 1 73 ? 7.891 -7.254 7.074 1 75.81 73 HIS A CA 1
ATOM 600 C C . HIS A 1 73 ? 6.832 -6.168 6.914 1 75.81 73 HIS A C 1
ATOM 602 O O . HIS A 1 73 ? 7.145 -4.977 6.961 1 75.81 73 HIS A O 1
ATOM 608 N N . SER A 1 74 ? 5.578 -6.605 6.789 1 67.81 74 SER A N 1
ATOM 609 C CA . SER A 1 74 ? 4.395 -5.75 6.824 1 67.81 74 SER A CA 1
ATOM 610 C C . SER A 1 74 ? 4.445 -4.691 5.73 1 67.81 74 SER A C 1
ATOM 612 O O . SER A 1 74 ? 3.699 -3.711 5.77 1 67.81 74 SER A O 1
ATOM 614 N N . GLN A 1 75 ? 5.387 -4.898 4.785 1 74.81 75 GLN A N 1
ATOM 615 C CA . GLN A 1 75 ? 5.441 -3.916 3.709 1 74.81 75 GLN A CA 1
ATOM 616 C C . GLN A 1 75 ? 4.531 -4.316 2.551 1 74.81 75 GLN A C 1
ATOM 618 O O . GLN A 1 75 ? 4.484 -5.488 2.17 1 74.81 75 GLN A O 1
ATOM 623 N N . ARG A 1 76 ? 3.74 -3.334 2.123 1 81.06 76 ARG A N 1
ATOM 624 C CA . ARG A 1 76 ? 3.021 -3.475 0.859 1 81.06 76 ARG A CA 1
ATOM 625 C C . ARG A 1 76 ? 3.836 -2.908 -0.299 1 81.06 76 ARG A C 1
ATOM 627 O O . ARG A 1 76 ? 4.52 -1.894 -0.146 1 81.06 76 ARG A O 1
ATOM 634 N N . PRO A 1 77 ? 3.787 -3.623 -1.357 1 91.56 77 PRO A N 1
ATOM 635 C CA . PRO A 1 77 ? 4.543 -3.102 -2.496 1 91.56 77 PRO A CA 1
ATOM 636 C C . PRO A 1 77 ? 3.924 -1.842 -3.094 1 91.56 77 PRO A C 1
ATOM 638 O O . PRO A 1 77 ? 2.736 -1.576 -2.885 1 91.56 77 PRO A O 1
ATOM 641 N N . ALA A 1 78 ? 4.766 -1.09 -3.738 1 92.25 78 ALA A N 1
ATOM 642 C CA . ALA A 1 78 ? 4.289 -0.029 -4.625 1 92.25 78 ALA A CA 1
ATOM 643 C C . ALA A 1 78 ? 4.227 -0.512 -6.07 1 92.25 78 ALA A C 1
ATOM 645 O O . ALA A 1 78 ? 5.027 -1.348 -6.488 1 92.25 78 ALA A O 1
ATOM 646 N N . PHE A 1 79 ? 3.244 -0.076 -6.746 1 93.12 79 PHE A N 1
ATOM 647 C CA . PHE A 1 79 ? 3.131 -0.362 -8.172 1 93.12 79 PHE A CA 1
ATOM 648 C C . PHE A 1 79 ? 3.367 0.898 -9 1 93.12 79 PHE A C 1
ATOM 650 O O . PHE A 1 79 ? 2.65 1.89 -8.844 1 93.12 79 PHE A O 1
ATOM 657 N N . ALA A 1 80 ? 4.363 0.847 -9.703 1 91.88 80 ALA A N 1
ATOM 658 C CA . ALA A 1 80 ? 4.727 1.977 -10.555 1 91.88 80 ALA A CA 1
ATOM 659 C C . ALA A 1 80 ? 5.426 1.501 -11.828 1 91.88 80 ALA A C 1
ATOM 661 O O . ALA A 1 80 ? 6.191 0.536 -11.797 1 91.88 80 ALA A O 1
ATOM 662 N N . ASN A 1 81 ? 5.133 2.162 -12.891 1 89.06 81 ASN A N 1
ATOM 663 C CA . ASN A 1 81 ? 5.781 1.897 -14.172 1 89.06 81 ASN A CA 1
ATOM 664 C C . ASN A 1 81 ? 5.719 0.417 -14.539 1 89.06 81 ASN A C 1
ATOM 666 O O . ASN A 1 81 ? 6.719 -0.165 -14.961 1 89.06 81 ASN A O 1
ATOM 670 N N . GLY A 1 82 ? 4.641 -0.241 -14.211 1 91.69 82 GLY A N 1
ATOM 671 C CA . GLY A 1 82 ? 4.395 -1.614 -14.617 1 91.69 82 GLY A CA 1
ATOM 672 C C . GLY A 1 82 ? 5.086 -2.633 -13.734 1 91.69 82 GLY A C 1
ATOM 673 O O . GLY A 1 82 ? 5.168 -3.814 -14.078 1 91.69 82 GLY A O 1
ATOM 674 N N . SER A 1 83 ? 5.594 -2.189 -12.625 1 95.5 83 SER A N 1
ATOM 675 C CA . SER A 1 83 ? 6.324 -3.113 -11.766 1 95.5 83 SER A CA 1
ATOM 676 C C . SER A 1 83 ? 5.906 -2.949 -10.305 1 95.5 83 SER A C 1
ATOM 678 O O . SER A 1 83 ? 5.48 -1.869 -9.891 1 95.5 83 SER A O 1
ATOM 680 N N . PHE A 1 84 ? 6.008 -4.047 -9.578 1 96.12 84 PHE A N 1
ATOM 681 C CA . PHE A 1 84 ? 5.91 -4 -8.125 1 96.12 84 PHE A CA 1
ATOM 682 C C . PHE A 1 84 ? 7.281 -3.801 -7.492 1 96.12 84 PHE A C 1
ATOM 684 O O . PHE A 1 84 ? 8.281 -4.332 -7.984 1 96.12 84 PHE A O 1
ATOM 691 N N . TYR A 1 85 ? 7.316 -3.135 -6.402 1 95.94 85 TYR A N 1
ATOM 692 C CA . TYR A 1 85 ? 8.562 -2.861 -5.699 1 95.94 85 TYR A CA 1
ATOM 693 C C . TYR A 1 85 ? 8.43 -3.17 -4.215 1 95.94 85 TYR A C 1
ATOM 695 O O . TYR A 1 85 ? 7.43 -2.814 -3.586 1 95.94 85 TYR A O 1
ATOM 703 N N . TRP A 1 86 ? 9.43 -3.775 -3.654 1 95.25 86 TRP A N 1
ATOM 704 C CA . TRP A 1 86 ? 9.57 -4.027 -2.223 1 95.25 86 TRP A CA 1
ATOM 705 C C . TRP A 1 86 ? 10.969 -3.672 -1.737 1 95.25 86 TRP A C 1
ATOM 707 O O . TRP A 1 86 ? 11.906 -3.582 -2.535 1 95.25 86 TRP A O 1
ATOM 717 N N . LEU A 1 87 ? 11.031 -3.562 -0.497 1 93.88 87 LEU A N 1
ATOM 718 C CA . LEU A 1 87 ? 12.344 -3.508 0.138 1 93.88 87 LEU A CA 1
ATOM 719 C C . LEU A 1 87 ? 12.695 -4.848 0.775 1 93.88 87 LEU A C 1
ATOM 721 O O . LEU A 1 87 ? 11.805 -5.582 1.215 1 93.88 87 LEU A O 1
ATOM 725 N N . THR A 1 88 ? 13.93 -5.113 0.808 1 92.69 88 THR A N 1
ATOM 726 C CA . THR A 1 88 ? 14.367 -6.32 1.504 1 92.69 88 THR A CA 1
ATOM 727 C C . THR A 1 88 ? 14.703 -6.008 2.959 1 92.69 88 THR A C 1
ATOM 729 O O . THR A 1 88 ? 15 -4.863 3.303 1 92.69 88 THR A O 1
ATOM 732 N N . GLY A 1 89 ? 14.578 -7.008 3.721 1 89.12 89 GLY A N 1
ATOM 733 C CA . GLY A 1 89 ? 15.016 -6.957 5.109 1 89.12 89 GLY A CA 1
ATOM 734 C C . GLY A 1 89 ? 15.859 -8.148 5.516 1 89.12 89 GLY A C 1
ATOM 735 O O . GLY A 1 89 ? 16.219 -8.977 4.676 1 89.12 89 GLY A O 1
ATOM 736 N N . ASP A 1 90 ? 16.203 -8.141 6.746 1 86.44 90 ASP A N 1
ATOM 737 C CA . ASP A 1 90 ? 16.875 -9.32 7.273 1 86.44 90 ASP A CA 1
ATOM 738 C C . ASP A 1 90 ? 15.891 -10.453 7.547 1 86.44 90 ASP A C 1
ATOM 740 O O . ASP A 1 90 ? 14.734 -10.383 7.125 1 86.44 90 ASP A O 1
ATOM 744 N N . GLU A 1 91 ? 16.281 -11.531 8.18 1 80.31 91 GLU A N 1
ATOM 745 C CA . GLU A 1 91 ? 15.453 -12.727 8.383 1 80.31 91 GLU A CA 1
ATOM 746 C C . GLU A 1 91 ? 14.219 -12.406 9.227 1 80.31 91 GLU A C 1
ATOM 748 O O . GLU A 1 91 ? 13.195 -13.078 9.109 1 80.31 91 GLU A O 1
ATOM 753 N N . GLU A 1 92 ? 14.414 -11.359 10.016 1 80.62 92 GLU A N 1
ATOM 754 C CA . GLU A 1 92 ? 13.297 -10.969 10.867 1 80.62 92 GLU A CA 1
ATOM 755 C C . GLU A 1 92 ? 12.43 -9.914 10.195 1 80.62 92 GLU A C 1
ATOM 757 O O . GLU A 1 92 ? 11.398 -9.516 10.742 1 80.62 92 GLU A O 1
ATOM 762 N N . GLY A 1 93 ? 12.867 -9.477 8.977 1 80.75 93 GLY A N 1
ATOM 763 C CA . GLY A 1 93 ? 12.055 -8.539 8.227 1 80.75 93 GLY A CA 1
ATOM 764 C C . GLY A 1 93 ? 12.352 -7.09 8.562 1 80.75 93 GLY A C 1
ATOM 765 O O . GLY A 1 93 ? 11.5 -6.215 8.375 1 80.75 93 GLY A O 1
ATOM 766 N N . TYR A 1 94 ? 13.555 -6.84 9.102 1 83.94 94 TYR A N 1
ATOM 767 C CA . TYR A 1 94 ? 13.891 -5.469 9.461 1 83.94 94 TYR A CA 1
ATOM 768 C C . TYR A 1 94 ? 14.867 -4.867 8.453 1 83.94 94 TYR A C 1
ATOM 770 O O . TYR A 1 94 ? 15.641 -5.59 7.82 1 83.94 94 TYR A O 1
ATOM 778 N N . LEU A 1 95 ? 14.836 -3.611 8.391 1 85.94 95 LEU A N 1
ATOM 779 C CA . LEU A 1 95 ? 15.766 -2.873 7.543 1 85.94 95 LEU A CA 1
ATOM 780 C C . LEU A 1 95 ? 17.203 -3.059 8.016 1 85.94 95 LEU A C 1
ATOM 782 O O . LEU A 1 95 ? 17.469 -3.088 9.219 1 85.94 95 LEU A O 1
ATOM 786 N N . THR A 1 96 ? 18.094 -3.152 7.062 1 85.69 96 THR A N 1
ATOM 787 C CA . THR A 1 96 ? 19.516 -3.234 7.355 1 85.69 96 THR A CA 1
ATOM 788 C C . THR A 1 96 ? 20.328 -2.404 6.359 1 85.69 96 THR A C 1
ATOM 790 O O . THR A 1 96 ? 19.766 -1.842 5.414 1 85.69 96 THR A O 1
ATOM 793 N N . THR A 1 97 ? 21.578 -2.316 6.613 1 86.31 97 THR A N 1
ATOM 794 C CA . THR A 1 97 ? 22.469 -1.617 5.688 1 86.31 97 THR A CA 1
ATOM 795 C C . THR A 1 97 ? 22.594 -2.377 4.371 1 86.31 97 THR A C 1
ATOM 797 O O . THR A 1 97 ? 23.109 -1.848 3.387 1 86.31 97 THR A O 1
ATOM 800 N N . GLN A 1 98 ? 22.047 -3.547 4.312 1 87.81 98 GLN A N 1
ATOM 801 C CA . GLN A 1 98 ? 22.125 -4.355 3.1 1 87.81 98 GLN A CA 1
ATOM 802 C C . GLN A 1 98 ? 20.781 -4.383 2.371 1 87.81 98 GLN A C 1
ATOM 804 O O . GLN A 1 98 ? 20.594 -5.141 1.417 1 87.81 98 GLN A O 1
ATOM 809 N N . THR A 1 99 ? 19.922 -3.619 2.832 1 91.69 99 THR A N 1
ATOM 810 C CA . THR A 1 99 ? 18.594 -3.568 2.24 1 91.69 99 THR A CA 1
ATOM 811 C C . THR A 1 99 ? 18.672 -3.24 0.752 1 91.69 99 THR A C 1
ATOM 813 O O . THR A 1 99 ? 19.453 -2.373 0.344 1 91.69 99 THR A O 1
ATOM 816 N N . LYS A 1 100 ? 17.938 -3.959 -0.006 1 93.75 100 LYS A N 1
ATOM 817 C CA . LYS A 1 100 ? 17.859 -3.785 -1.454 1 93.75 100 LYS A CA 1
ATOM 818 C C . LYS A 1 100 ? 16.422 -3.588 -1.903 1 93.75 100 LYS A C 1
ATOM 820 O O . LYS A 1 100 ? 15.492 -3.621 -1.085 1 93.75 100 LYS A O 1
ATOM 825 N N . LEU A 1 101 ? 16.359 -3.314 -3.148 1 95.31 101 LEU A N 1
ATOM 826 C CA . LEU A 1 101 ? 15.047 -3.168 -3.779 1 95.31 101 LEU A CA 1
ATOM 827 C C . LEU A 1 101 ? 14.719 -4.391 -4.625 1 95.31 101 LEU A C 1
ATOM 829 O O . LEU A 1 101 ? 15.508 -4.797 -5.48 1 95.31 101 LEU A O 1
ATOM 833 N N . ILE A 1 102 ? 13.594 -4.965 -4.348 1 96.06 102 ILE A N 1
ATOM 834 C CA . ILE A 1 102 ? 13.07 -6.023 -5.199 1 96.06 102 ILE A CA 1
ATOM 835 C C . ILE A 1 102 ? 12.117 -5.422 -6.238 1 96.06 102 ILE A C 1
ATOM 837 O O . ILE A 1 102 ? 11.266 -4.598 -5.906 1 96.06 102 ILE A O 1
ATOM 841 N N . VAL A 1 103 ? 12.336 -5.816 -7.453 1 96.56 103 VAL A N 1
ATOM 842 C CA . VAL A 1 103 ? 11.484 -5.371 -8.555 1 96.56 103 VAL A CA 1
ATOM 843 C C . VAL A 1 103 ? 10.844 -6.582 -9.234 1 96.56 103 VAL A C 1
ATOM 845 O O . VAL A 1 103 ? 11.531 -7.551 -9.555 1 96.56 103 VAL A O 1
ATOM 848 N N . PHE A 1 104 ? 9.57 -6.543 -9.406 1 97.25 104 PHE A N 1
ATOM 849 C CA . PHE A 1 104 ? 8.875 -7.535 -10.219 1 97.25 104 PHE A CA 1
ATOM 850 C C . PHE A 1 104 ? 8.203 -6.875 -11.422 1 97.25 104 PHE A C 1
ATOM 852 O O . PHE A 1 104 ? 7.238 -6.129 -11.266 1 97.25 104 PHE A O 1
ATOM 859 N N . ASP A 1 105 ? 8.688 -7.18 -12.594 1 97.31 105 ASP A N 1
ATOM 860 C CA . ASP A 1 105 ? 8.094 -6.676 -13.828 1 97.31 105 ASP A CA 1
ATOM 861 C C . ASP A 1 105 ? 6.879 -7.504 -14.234 1 97.31 105 ASP A C 1
ATOM 863 O O . ASP A 1 105 ? 7.004 -8.688 -14.547 1 97.31 105 ASP A O 1
ATOM 867 N N . ILE A 1 106 ? 5.793 -6.91 -14.273 1 96.25 106 ILE A N 1
ATOM 868 C CA . ILE A 1 106 ? 4.547 -7.637 -14.492 1 96.25 106 ILE A CA 1
ATOM 869 C C . ILE A 1 106 ? 4.496 -8.148 -15.93 1 96.25 106 ILE A C 1
ATOM 871 O O . ILE A 1 106 ? 3.883 -9.18 -16.219 1 96.25 106 ILE A O 1
ATOM 875 N N . HIS A 1 107 ? 5.09 -7.43 -16.828 1 96.56 107 HIS A N 1
ATOM 876 C CA . HIS A 1 107 ? 5.078 -7.84 -18.219 1 96.56 107 HIS A CA 1
ATOM 877 C C . HIS A 1 107 ? 6.039 -9 -18.469 1 96.56 107 HIS A C 1
ATOM 879 O O . HIS A 1 107 ? 5.648 -10.023 -19.031 1 96.56 107 HIS A O 1
ATOM 885 N N . MET A 1 108 ? 7.234 -8.875 -18.047 1 96.69 108 MET A N 1
ATOM 886 C CA . MET A 1 108 ? 8.242 -9.914 -18.25 1 96.69 108 MET A CA 1
ATOM 887 C C . MET A 1 108 ? 8.055 -11.039 -17.234 1 96.69 108 MET A C 1
ATOM 889 O O . MET A 1 108 ? 8.609 -12.125 -17.406 1 96.69 108 MET A O 1
ATOM 893 N N . GLU A 1 109 ? 7.301 -10.789 -16.172 1 96.88 109 GLU A N 1
ATOM 894 C CA . GLU A 1 109 ? 7.094 -11.727 -15.07 1 96.88 109 GLU A CA 1
ATOM 895 C C . GLU A 1 109 ? 8.43 -12.242 -14.531 1 96.88 109 GLU A C 1
ATOM 897 O O . GLU A 1 109 ? 8.633 -13.453 -14.438 1 96.88 109 GLU A O 1
ATOM 902 N N . MET A 1 110 ? 9.203 -11.266 -14.109 1 97.62 110 MET A N 1
ATOM 903 C CA . MET A 1 110 ? 10.555 -11.562 -13.633 1 97.62 110 MET A CA 1
ATOM 904 C C . MET A 1 110 ? 10.914 -10.68 -12.438 1 97.62 110 MET A C 1
ATOM 906 O O . MET A 1 110 ? 10.609 -9.484 -12.438 1 97.62 110 MET A O 1
ATOM 910 N N . PHE A 1 111 ? 11.648 -11.281 -11.578 1 97.44 111 PHE A N 1
ATOM 911 C CA . PHE A 1 111 ? 12.164 -10.562 -10.414 1 97.44 111 PHE A CA 1
ATOM 912 C C . PHE A 1 111 ? 13.586 -10.07 -10.68 1 97.44 111 PHE A C 1
ATOM 914 O O . PHE A 1 111 ? 14.359 -10.719 -11.383 1 97.44 111 PHE A O 1
ATOM 921 N N . GLN A 1 112 ? 13.859 -8.969 -10.133 1 96.81 112 GLN A N 1
ATOM 922 C CA . GLN A 1 112 ? 15.219 -8.43 -10.031 1 96.81 112 GLN A CA 1
ATOM 923 C C . GLN A 1 112 ? 15.453 -7.801 -8.664 1 96.81 112 GLN A C 1
ATOM 925 O O . GLN A 1 112 ? 14.5 -7.414 -7.977 1 96.81 112 GLN A O 1
ATOM 930 N N . VAL A 1 113 ? 16.625 -7.875 -8.273 1 95.75 113 VAL A N 1
ATOM 931 C CA . VAL A 1 113 ? 17.031 -7.176 -7.062 1 95.75 113 VAL A CA 1
ATOM 932 C C . VAL A 1 113 ? 18.062 -6.102 -7.402 1 95.75 113 VAL A C 1
ATOM 934 O O . VAL A 1 113 ? 19.047 -6.375 -8.094 1 95.75 113 VAL A O 1
ATOM 937 N N . THR A 1 114 ? 17.766 -4.887 -7.059 1 93.44 114 THR A N 1
ATOM 938 C CA . THR A 1 114 ? 18.641 -3.771 -7.402 1 93.44 114 THR A CA 1
ATOM 939 C C . THR A 1 114 ? 18.969 -2.932 -6.168 1 93.44 114 THR A C 1
ATOM 941 O O . THR A 1 114 ? 18.453 -3.209 -5.074 1 93.44 114 THR A O 1
ATOM 944 N N . GLU A 1 115 ? 19.766 -1.938 -6.297 1 91.88 115 GLU A N 1
ATOM 945 C CA . GLU A 1 115 ? 20.234 -1.133 -5.176 1 91.88 115 GLU A CA 1
ATOM 946 C C . GLU A 1 115 ? 19.188 -0.118 -4.742 1 91.88 115 GLU A C 1
ATOM 948 O O . GLU A 1 115 ? 18.344 0.289 -5.539 1 91.88 115 GLU A O 1
ATOM 953 N N . THR A 1 116 ? 19.219 0.228 -3.531 1 91.19 116 THR A N 1
ATOM 954 C CA . THR A 1 116 ? 18.406 1.291 -2.955 1 91.19 116 THR A CA 1
ATOM 955 C C . THR A 1 116 ? 19.172 2.611 -2.936 1 91.19 116 THR A C 1
ATOM 957 O O . THR A 1 116 ? 20.359 2.648 -3.25 1 91.19 116 THR A O 1
ATOM 960 N N . PRO A 1 117 ? 18.453 3.688 -2.678 1 88.06 117 PRO A N 1
ATOM 961 C CA . PRO A 1 117 ? 19.203 4.93 -2.482 1 88.06 117 PRO A CA 1
ATOM 962 C C . PRO A 1 117 ? 20.312 4.789 -1.448 1 88.06 117 PRO A C 1
ATOM 964 O O . PRO A 1 117 ? 20.203 3.984 -0.52 1 88.06 117 PRO A O 1
ATOM 967 N N . PRO A 1 118 ? 21.312 5.602 -1.541 1 82.31 118 PRO A N 1
ATOM 968 C CA . PRO A 1 118 ? 22.5 5.477 -0.696 1 82.31 118 PRO A CA 1
ATOM 969 C C . PRO A 1 118 ? 22.203 5.68 0.787 1 82.31 118 PRO A C 1
ATOM 971 O O . PRO A 1 118 ? 22.906 5.141 1.645 1 82.31 118 PRO A O 1
ATOM 974 N N . PHE A 1 119 ? 21.172 6.367 1.067 1 80.5 119 PHE A N 1
ATOM 975 C CA . PHE A 1 119 ? 20.906 6.672 2.469 1 80.5 119 PHE A CA 1
ATOM 976 C C . PHE A 1 119 ? 20.453 5.426 3.215 1 80.5 119 PHE A C 1
ATOM 978 O O . PHE A 1 119 ? 20.547 5.359 4.441 1 80.5 119 PHE A O 1
ATOM 985 N N . VAL A 1 120 ? 19.844 4.527 2.533 1 78.62 120 VAL A N 1
ATOM 986 C CA . VAL A 1 120 ? 19.266 3.348 3.178 1 78.62 120 VAL A CA 1
ATOM 987 C C . VAL A 1 120 ? 20.391 2.512 3.797 1 78.62 120 VAL A C 1
ATOM 989 O O . VAL A 1 120 ? 20.188 1.863 4.828 1 78.62 120 VAL A O 1
ATOM 992 N N . THR A 1 121 ? 21.438 2.531 3.135 1 67.81 121 THR A N 1
ATOM 993 C CA . THR A 1 121 ? 22.562 1.704 3.574 1 67.81 121 THR A CA 1
ATOM 994 C C . THR A 1 121 ? 23.328 2.387 4.703 1 67.81 121 THR A C 1
ATOM 996 O O . THR A 1 121 ? 24.203 1.777 5.324 1 67.81 121 THR A O 1
ATOM 999 N N . ARG A 1 122 ? 22.875 3.602 4.855 1 65.94 122 ARG A N 1
ATOM 1000 C CA . ARG A 1 122 ? 23.5 4.27 5.992 1 65.94 122 ARG A CA 1
ATOM 1001 C C . ARG A 1 122 ? 22.75 3.973 7.285 1 65.94 122 ARG A C 1
ATOM 1003 O O . ARG A 1 122 ? 21.641 3.414 7.25 1 65.94 122 ARG A O 1
ATOM 1010 N N . ASP A 1 123 ? 23.406 4.145 8.438 1 63.31 123 ASP A N 1
ATOM 1011 C CA . ASP A 1 123 ? 22.75 3.963 9.727 1 63.31 123 ASP A CA 1
ATOM 1012 C C . ASP A 1 123 ? 21.453 4.777 9.797 1 63.31 123 ASP A C 1
ATOM 1014 O O . ASP A 1 123 ? 21.5 5.984 10.047 1 63.31 123 ASP A O 1
ATOM 1018 N N . THR A 1 124 ? 20.344 4.297 9.227 1 65.19 124 THR A N 1
ATOM 1019 C CA . THR A 1 124 ? 19.016 4.914 9.203 1 65.19 124 THR A CA 1
ATOM 1020 C C . THR A 1 124 ? 18.234 4.543 10.453 1 65.19 124 THR A C 1
ATOM 1022 O O . THR A 1 124 ? 17 4.441 10.414 1 65.19 124 THR A O 1
ATOM 1025 N N . CYS A 1 125 ? 19.031 4.469 11.508 1 70.44 125 CYS A N 1
ATOM 1026 C CA . CYS A 1 125 ? 18.359 4.023 12.727 1 70.44 125 CYS A CA 1
ATOM 1027 C C . CYS A 1 125 ? 17.156 4.906 13.047 1 70.44 125 CYS A C 1
ATOM 1029 O O . CYS A 1 125 ? 17.297 6.125 13.141 1 70.44 125 CYS A O 1
ATOM 1031 N N . GLY A 1 126 ? 16.062 4.258 12.984 1 80.38 126 GLY A N 1
ATOM 1032 C CA . GLY A 1 126 ? 14.836 4.883 13.445 1 80.38 126 GLY A CA 1
ATOM 1033 C C . GLY A 1 126 ? 14.031 5.508 12.32 1 80.38 126 GLY A C 1
ATOM 1034 O O . GLY A 1 126 ? 12.867 5.875 12.516 1 80.38 126 GLY A O 1
ATOM 1035 N N . ASP A 1 127 ? 14.711 5.746 11.109 1 87.75 127 ASP A N 1
ATOM 1036 C CA . ASP A 1 127 ? 13.945 6.301 10 1 87.75 127 ASP A CA 1
ATOM 1037 C C . ASP A 1 127 ? 12.922 5.297 9.484 1 87.75 127 ASP A C 1
ATOM 1039 O O . ASP A 1 127 ? 13.141 4.082 9.555 1 87.75 127 ASP A O 1
ATOM 1043 N N . LYS A 1 128 ? 11.828 5.844 9.078 1 87.88 128 LYS A N 1
ATOM 1044 C CA . LYS A 1 128 ? 10.844 5.02 8.383 1 87.88 128 LYS A CA 1
ATOM 1045 C C . LYS A 1 128 ? 11.016 5.113 6.867 1 87.88 128 LYS A C 1
ATOM 1047 O O . LYS A 1 128 ? 10.906 6.199 6.293 1 87.88 128 LYS A O 1
ATOM 1052 N N . ILE A 1 129 ? 11.328 4.02 6.305 1 90.75 129 ILE A N 1
ATOM 1053 C CA . ILE A 1 129 ? 11.609 3.979 4.875 1 90.75 129 ILE A CA 1
ATOM 1054 C C . ILE A 1 129 ? 10.562 3.121 4.168 1 90.75 129 ILE A C 1
ATOM 1056 O O . ILE A 1 129 ? 10.172 2.064 4.672 1 90.75 129 ILE A O 1
ATOM 1060 N N . GLY A 1 130 ? 10.094 3.629 3.049 1 90.75 130 GLY A N 1
ATOM 1061 C CA . GLY A 1 130 ? 9.117 2.877 2.275 1 90.75 130 GLY A CA 1
ATOM 1062 C C . GLY A 1 130 ? 9.156 3.197 0.793 1 90.75 130 GLY A C 1
ATOM 1063 O O . GLY A 1 130 ? 9.883 4.098 0.366 1 90.75 130 GLY A O 1
ATOM 1064 N N . VAL A 1 131 ? 8.461 2.404 0.025 1 93.69 131 VAL A N 1
ATOM 1065 C CA . VAL A 1 131 ? 8.305 2.637 -1.407 1 93.69 131 VAL A CA 1
ATOM 1066 C C . VAL A 1 131 ? 6.906 3.186 -1.693 1 93.69 131 VAL A C 1
ATOM 1068 O O . VAL A 1 131 ? 5.941 2.828 -1.015 1 93.69 131 VAL A O 1
ATOM 1071 N N . CYS A 1 132 ? 6.863 4.012 -2.637 1 92.38 132 CYS A N 1
ATOM 1072 C CA . CYS A 1 132 ? 5.57 4.562 -3.02 1 92.38 132 CYS A CA 1
ATOM 1073 C C . CYS A 1 132 ? 5.559 4.957 -4.492 1 92.38 132 CYS A C 1
ATOM 1075 O O . CYS A 1 132 ? 6.605 4.973 -5.141 1 92.38 132 CYS A O 1
ATOM 1077 N N . ASN A 1 133 ? 4.391 5.125 -4.965 1 91.38 133 ASN A N 1
ATOM 1078 C CA . ASN A 1 133 ? 4.164 5.621 -6.316 1 91.38 133 ASN A CA 1
ATOM 1079 C C . ASN A 1 133 ? 3.91 7.129 -6.324 1 91.38 133 ASN A C 1
ATOM 1081 O O . ASN A 1 133 ? 2.951 7.602 -5.711 1 91.38 133 ASN A O 1
ATOM 1085 N N . LEU A 1 134 ? 4.82 7.836 -6.918 1 89.81 134 LEU A N 1
ATOM 1086 C CA . LEU A 1 134 ? 4.641 9.266 -7.121 1 89.81 134 LEU A CA 1
ATOM 1087 C C . LEU A 1 134 ? 4.492 9.594 -8.602 1 89.81 134 LEU A C 1
ATOM 1089 O O . LEU A 1 134 ? 5.473 9.562 -9.352 1 89.81 134 LEU A O 1
ATOM 1093 N N . ASP A 1 135 ? 3.258 9.867 -8.984 1 86.06 135 ASP A N 1
ATOM 1094 C CA . ASP A 1 135 ? 2.932 10.234 -10.359 1 86.06 135 ASP A CA 1
ATOM 1095 C C . ASP A 1 135 ? 3.354 9.141 -11.336 1 86.06 135 ASP A C 1
ATOM 1097 O O . ASP A 1 135 ? 4.02 9.414 -12.336 1 86.06 135 ASP A O 1
ATOM 1101 N N . GLY A 1 136 ? 3.07 7.926 -10.984 1 85.81 136 GLY A N 1
ATOM 1102 C CA . GLY A 1 136 ? 3.301 6.801 -11.883 1 85.81 136 GLY A CA 1
ATOM 1103 C C . GLY A 1 136 ? 4.719 6.266 -11.812 1 85.81 136 GLY A C 1
ATOM 1104 O O . GLY A 1 136 ? 5.055 5.297 -12.492 1 85.81 136 GLY A O 1
ATOM 1105 N N . ARG A 1 137 ? 5.543 6.867 -10.992 1 91.56 137 ARG A N 1
ATOM 1106 C CA . ARG A 1 137 ? 6.945 6.461 -10.898 1 91.56 137 ARG A CA 1
ATOM 1107 C C . ARG A 1 137 ? 7.301 6.047 -9.469 1 91.56 137 ARG A C 1
ATOM 1109 O O . ARG A 1 137 ? 6.734 6.57 -8.508 1 91.56 137 ARG A O 1
ATOM 1116 N N . LEU A 1 138 ? 8.266 5.145 -9.383 1 95.19 138 LEU A N 1
ATOM 1117 C CA . LEU A 1 138 ? 8.727 4.676 -8.078 1 95.19 138 LEU A CA 1
ATOM 1118 C C . LEU A 1 138 ? 9.414 5.797 -7.305 1 95.19 138 LEU A C 1
ATOM 1120 O O . LEU A 1 138 ? 10.203 6.555 -7.875 1 95.19 138 LEU A O 1
ATOM 1124 N N . CYS A 1 139 ? 9.133 5.852 -6.062 1 94.31 139 CYS A N 1
ATOM 1125 C CA . CYS A 1 139 ? 9.82 6.719 -5.113 1 94.31 139 CYS A CA 1
ATOM 1126 C C . CYS A 1 139 ? 10.102 5.984 -3.811 1 94.31 139 CYS A C 1
ATOM 1128 O O . CYS A 1 139 ? 9.32 5.133 -3.389 1 94.31 139 CYS A O 1
ATOM 1130 N N . VAL A 1 140 ? 11.211 6.273 -3.287 1 94.5 140 VAL A N 1
ATOM 1131 C CA . VAL A 1 140 ? 11.516 5.797 -1.942 1 94.5 140 VAL A CA 1
ATOM 1132 C C . VAL A 1 140 ? 11.375 6.941 -0.943 1 94.5 140 VAL A C 1
ATOM 1134 O O . VAL A 1 140 ? 12 7.996 -1.107 1 94.5 140 VAL A O 1
ATOM 1137 N N . SER A 1 141 ? 10.555 6.695 -0.033 1 92.88 141 SER A N 1
ATOM 1138 C CA . SER A 1 141 ? 10.305 7.715 0.979 1 92.88 141 SER A CA 1
ATOM 1139 C C . SER A 1 141 ? 11.109 7.449 2.244 1 92.88 141 SER A C 1
ATOM 1141 O O . SER A 1 141 ? 11.328 6.293 2.617 1 92.88 141 SER A O 1
ATOM 1143 N N . GLU A 1 142 ? 11.516 8.508 2.85 1 92.56 142 GLU A N 1
ATOM 1144 C CA . GLU A 1 142 ? 12.258 8.477 4.105 1 92.56 142 GLU A CA 1
ATOM 1145 C C . GLU A 1 142 ? 11.703 9.492 5.102 1 92.56 142 GLU A C 1
ATOM 1147 O O . GLU A 1 142 ? 11.875 10.695 4.926 1 92.56 142 GLU A O 1
ATOM 1152 N N . LEU A 1 143 ? 11.078 8.961 6.094 1 91.44 143 LEU A N 1
ATOM 1153 C CA . LEU A 1 143 ? 10.68 9.797 7.223 1 91.44 143 LEU A CA 1
ATOM 1154 C C . LEU A 1 143 ? 11.719 9.727 8.336 1 91.44 143 LEU A C 1
ATOM 1156 O O . LEU A 1 143 ? 11.969 8.656 8.898 1 91.44 143 LEU A O 1
ATOM 1160 N N . LYS A 1 144 ? 12.203 10.805 8.695 1 89.56 144 LYS A N 1
ATOM 1161 C CA . LYS A 1 144 ? 13.242 10.844 9.719 1 89.56 144 LYS A CA 1
ATOM 1162 C C . LYS A 1 144 ? 12.695 10.391 11.07 1 89.56 144 LYS A C 1
ATOM 1164 O O . LYS A 1 144 ? 11.523 10.617 11.383 1 89.56 144 LYS A O 1
ATOM 1169 N N . ALA A 1 145 ? 13.555 9.891 11.852 1 86.88 145 ALA A N 1
ATOM 1170 C CA . ALA A 1 145 ? 13.188 9.289 13.133 1 86.88 145 ALA A CA 1
ATOM 1171 C C . ALA A 1 145 ? 12.477 10.297 14.031 1 86.88 145 ALA A C 1
ATOM 1173 O O . ALA A 1 145 ? 11.602 9.93 14.812 1 86.88 145 ALA A O 1
ATOM 1174 N N . ASP A 1 146 ? 12.844 11.531 13.93 1 83.69 146 ASP A N 1
ATOM 1175 C CA . ASP A 1 146 ? 12.234 12.547 14.781 1 83.69 146 ASP A CA 1
ATOM 1176 C C . ASP A 1 146 ? 10.922 13.055 14.188 1 83.69 146 ASP A C 1
ATOM 1178 O O . ASP A 1 146 ? 10.289 13.953 14.742 1 83.69 146 ASP A O 1
ATOM 1182 N N . CYS A 1 147 ? 10.523 12.578 12.992 1 86.75 147 CYS A N 1
ATOM 1183 C CA . CYS A 1 147 ? 9.266 12.875 12.312 1 86.75 147 CYS A CA 1
ATOM 1184 C C . CYS A 1 147 ? 9.172 14.352 11.961 1 86.75 147 CYS A C 1
ATOM 1186 O O . CYS A 1 147 ? 8.086 14.93 11.977 1 86.75 147 CYS A O 1
ATOM 1188 N N . LYS A 1 148 ? 10.312 14.969 11.688 1 88.06 148 LYS A N 1
ATOM 1189 C CA . LYS A 1 148 ? 10.297 16.391 11.383 1 88.06 148 LYS A CA 1
ATOM 1190 C C . LYS A 1 148 ? 10.523 16.641 9.891 1 88.06 148 LYS A C 1
ATOM 1192 O O . LYS A 1 148 ? 10.242 17.734 9.391 1 88.06 148 LYS A O 1
ATOM 1197 N N . GLN A 1 149 ? 11.078 15.648 9.25 1 91.56 149 GLN A N 1
ATO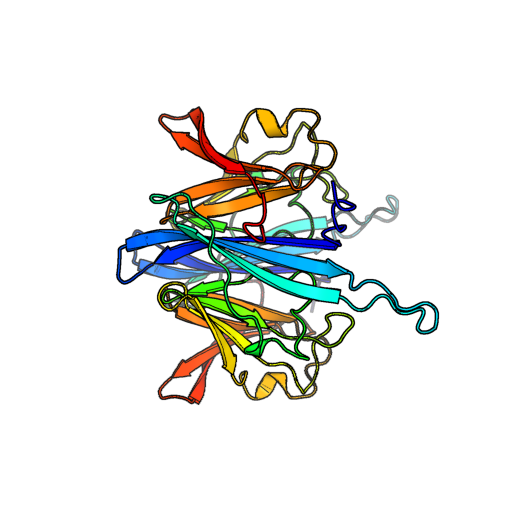M 1198 C CA . GLN A 1 1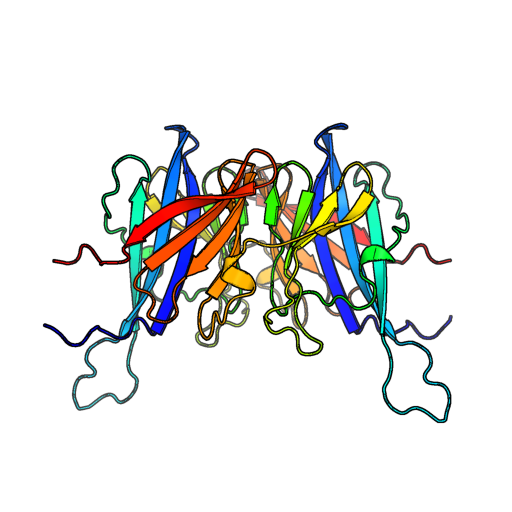49 ? 11.359 15.805 7.828 1 91.56 149 GLN A CA 1
ATOM 1199 C C . GLN A 1 149 ? 11.016 14.539 7.051 1 91.56 149 GLN A C 1
ATOM 1201 O O . GLN A 1 149 ? 11.211 13.43 7.547 1 91.56 149 GLN A O 1
ATOM 1206 N N . GLU A 1 150 ? 10.555 14.734 5.887 1 92.25 150 GLU A N 1
ATOM 1207 C CA . GLU A 1 150 ? 10.289 13.672 4.922 1 92.25 150 GLU A CA 1
ATOM 1208 C C . GLU A 1 150 ? 11.055 13.898 3.623 1 92.25 150 GLU A C 1
ATOM 1210 O O . GLU A 1 150 ? 11.016 14.992 3.057 1 92.25 150 GLU A O 1
ATOM 1215 N N . PHE A 1 151 ? 11.789 12.891 3.203 1 93.56 151 PHE A N 1
ATOM 1216 C CA . PHE A 1 151 ? 12.516 12.938 1.938 1 93.56 151 PHE A CA 1
ATOM 1217 C C . PHE A 1 151 ? 11.953 11.914 0.954 1 93.56 151 PHE A C 1
ATOM 1219 O O . PHE A 1 151 ? 11.414 10.883 1.36 1 93.56 151 PHE A O 1
ATOM 1226 N N . SER A 1 152 ? 12.016 12.242 -0.279 1 93.81 152 SER A N 1
ATOM 1227 C CA . SER A 1 152 ? 11.672 11.312 -1.349 1 93.81 152 SER A CA 1
ATOM 1228 C C . SER A 1 152 ? 12.812 11.188 -2.359 1 93.81 152 SER A C 1
ATOM 1230 O O . SER A 1 152 ? 13.398 12.195 -2.764 1 93.81 152 SER A O 1
ATOM 1232 N N . TRP A 1 153 ? 13.047 9.984 -2.742 1 94.88 153 TRP A N 1
ATOM 1233 C CA . TRP A 1 153 ? 14.141 9.68 -3.658 1 94.88 153 TRP A CA 1
ATOM 1234 C C . TRP A 1 153 ? 13.625 8.961 -4.902 1 94.88 153 TRP A C 1
ATOM 1236 O O . TRP A 1 153 ? 12.742 8.109 -4.809 1 94.88 153 TRP A O 1
ATOM 1246 N N . ARG A 1 154 ? 14.234 9.336 -5.977 1 94.5 154 ARG A N 1
ATOM 1247 C CA . ARG A 1 154 ? 13.883 8.695 -7.238 1 94.5 154 ARG A CA 1
ATOM 1248 C C . ARG A 1 154 ? 15.125 8.43 -8.078 1 94.5 154 ARG A C 1
ATOM 1250 O O . ARG A 1 154 ? 16.156 9.094 -7.914 1 94.5 154 ARG A O 1
ATOM 1257 N N . VAL A 1 155 ? 14.93 7.41 -8.875 1 90.44 155 VAL A N 1
ATOM 1258 C CA . VAL A 1 155 ? 16.031 7.113 -9.797 1 90.44 155 VAL A CA 1
ATOM 1259 C C . VAL A 1 155 ? 15.914 8 -11.031 1 90.44 155 VAL A C 1
ATOM 1261 O O . VAL A 1 155 ? 14.852 8.055 -11.672 1 90.44 155 VAL A O 1
ATOM 1264 N N . LYS A 1 156 ? 16.922 8.734 -11.281 1 85.06 156 LYS A N 1
ATOM 1265 C CA . LYS A 1 156 ? 17.109 9.5 -12.508 1 85.06 156 LYS A CA 1
ATOM 1266 C C . LYS A 1 156 ? 18.484 9.211 -13.125 1 85.06 156 LYS A C 1
ATOM 1268 O O . LYS A 1 156 ? 19.5 9.32 -12.445 1 85.06 156 LYS A O 1
ATOM 1273 N N . ASP A 1 157 ? 18.469 8.836 -14.43 1 85.81 157 ASP A N 1
ATOM 1274 C CA . ASP A 1 157 ? 19.719 8.523 -15.141 1 85.81 157 ASP A CA 1
ATOM 1275 C C . ASP A 1 157 ? 20.547 7.5 -14.375 1 85.81 157 ASP A C 1
ATOM 1277 O O . ASP A 1 157 ? 21.734 7.711 -14.141 1 85.81 157 ASP A O 1
ATOM 1281 N N . GLN A 1 158 ? 19.875 6.516 -13.844 1 84.75 158 GLN A N 1
ATOM 1282 C CA . GLN A 1 158 ? 20.469 5.359 -13.18 1 84.75 158 GLN A CA 1
ATOM 1283 C C . GLN A 1 158 ? 21.062 5.75 -11.828 1 84.75 158 GLN A C 1
ATOM 1285 O O . GLN A 1 158 ? 21.828 4.984 -11.242 1 84.75 158 GLN A O 1
ATOM 1290 N N . LEU A 1 159 ? 20.766 6.98 -11.375 1 90.75 159 LEU A N 1
ATOM 1291 C CA . LEU A 1 159 ? 21.219 7.422 -10.062 1 90.75 159 LEU A CA 1
ATOM 1292 C C . LEU A 1 159 ? 20.047 7.82 -9.18 1 90.75 159 LEU A C 1
ATOM 1294 O O . LEU A 1 159 ? 19.047 8.359 -9.672 1 90.75 159 LEU A O 1
ATOM 1298 N N . TRP A 1 160 ? 20.266 7.551 -7.969 1 93 160 TRP A N 1
ATOM 1299 C CA . TRP A 1 160 ? 19.25 7.984 -7.012 1 93 160 TRP A CA 1
ATOM 1300 C C . TRP A 1 160 ? 19.438 9.453 -6.648 1 93 160 TRP A C 1
ATOM 1302 O O . TRP A 1 160 ? 20.547 9.883 -6.32 1 93 160 TRP A O 1
ATOM 1312 N N . GLU A 1 161 ? 18.375 10.172 -6.789 1 93.19 161 GLU A N 1
ATOM 1313 C CA . GLU A 1 161 ? 18.391 11.594 -6.438 1 93.19 161 GLU A CA 1
ATOM 1314 C C . GLU A 1 161 ? 17.266 11.93 -5.473 1 93.19 161 GLU A C 1
ATOM 1316 O O . GLU A 1 161 ? 16.141 11.438 -5.617 1 93.19 161 GLU A O 1
ATOM 1321 N N . LYS A 1 162 ? 17.625 12.773 -4.527 1 93.31 162 LYS A N 1
ATOM 1322 C CA . LYS A 1 162 ? 16.578 13.32 -3.668 1 93.31 162 LYS A CA 1
ATOM 1323 C C . LYS A 1 162 ? 15.727 14.336 -4.418 1 93.31 162 LYS A C 1
ATOM 1325 O O . LYS A 1 162 ? 16.219 15.398 -4.809 1 93.31 162 LYS A O 1
ATOM 1330 N N . ILE A 1 163 ? 14.469 14.133 -4.578 1 91.69 163 ILE A N 1
ATOM 1331 C CA . ILE A 1 163 ? 13.648 14.984 -5.434 1 91.69 163 ILE A CA 1
ATOM 1332 C C . ILE A 1 163 ? 12.75 15.867 -4.574 1 91.69 163 ILE A C 1
ATOM 1334 O O . ILE A 1 163 ? 12.195 16.859 -5.055 1 91.69 163 ILE A O 1
ATOM 1338 N N . LEU A 1 164 ? 12.578 15.477 -3.35 1 92.62 164 LEU A N 1
ATOM 1339 C CA . LEU A 1 164 ? 11.688 16.234 -2.477 1 92.62 164 LEU A CA 1
ATOM 1340 C C . LEU A 1 164 ? 12.203 16.234 -1.041 1 92.62 164 LEU A C 1
ATOM 1342 O O . LEU A 1 164 ? 12.68 15.211 -0.545 1 92.62 164 LEU A O 1
ATOM 1346 N N . SER A 1 165 ? 12.172 17.359 -0.444 1 92.75 165 SER A N 1
ATOM 1347 C CA . SER A 1 165 ? 12.414 17.578 0.98 1 92.75 165 SER A CA 1
ATOM 1348 C C . SER A 1 165 ? 11.297 18.391 1.618 1 92.75 165 SER A C 1
ATOM 1350 O O . SER A 1 165 ? 11.062 19.531 1.231 1 92.75 165 SER A O 1
ATOM 1352 N N . VAL A 1 166 ? 10.641 17.797 2.521 1 92.25 166 VAL A N 1
ATOM 1353 C CA . VAL A 1 166 ? 9.5 18.453 3.135 1 92.25 166 VAL A CA 1
ATOM 1354 C C . VAL A 1 166 ? 9.711 18.562 4.645 1 92.25 166 VAL A C 1
ATOM 1356 O O . VAL A 1 166 ? 10.016 17.562 5.301 1 92.25 166 VAL A O 1
ATOM 1359 N N . ASP A 1 167 ? 9.531 19.75 5.172 1 90.75 167 ASP A N 1
ATOM 1360 C CA . ASP A 1 167 ? 9.5 19.938 6.617 1 90.75 167 ASP A CA 1
ATOM 1361 C C . ASP A 1 167 ? 8.102 19.703 7.176 1 90.75 167 ASP A C 1
ATOM 1363 O O . ASP A 1 167 ? 7.125 20.266 6.66 1 90.75 167 ASP A O 1
ATOM 1367 N N . LEU A 1 168 ? 8.047 18.859 8.117 1 88.75 168 LEU A N 1
ATOM 1368 C CA . LEU A 1 168 ? 6.754 18.531 8.719 1 88.75 168 LEU A CA 1
ATOM 1369 C C . LEU A 1 168 ? 6.477 19.438 9.914 1 88.75 168 LEU A C 1
ATOM 1371 O O . LEU A 1 168 ? 6.352 18.953 11.047 1 88.75 168 LEU A O 1
ATOM 1375 N N . ASN A 1 169 ? 6.484 20.672 9.648 1 82 169 ASN A N 1
ATOM 1376 C CA . ASN A 1 169 ? 6.086 21.672 10.641 1 82 169 ASN A CA 1
ATOM 1377 C C . ASN A 1 169 ? 4.625 22.062 10.477 1 82 169 ASN A C 1
ATOM 1379 O O . ASN A 1 169 ? 4.242 22.609 9.438 1 82 169 ASN A O 1
ATOM 1383 N N . SER A 1 170 ? 3.807 21.516 11.391 1 69.94 170 SER A N 1
ATOM 1384 C CA . SER A 1 170 ? 2.381 21.812 11.305 1 69.94 170 SER A CA 1
ATOM 1385 C C . SER A 1 170 ? 2.135 23.312 11.219 1 69.94 170 SER A C 1
ATOM 1387 O O . SER A 1 170 ? 2.916 24.109 11.742 1 69.94 170 SER A O 1
ATOM 1389 N N . THR A 1 171 ? 1.312 23.672 10.258 1 63.19 171 THR A N 1
ATOM 1390 C CA . THR A 1 171 ? 0.929 25.062 10.117 1 63.19 171 THR A CA 1
ATOM 1391 C C . THR A 1 171 ? 0.177 25.547 11.359 1 63.19 171 THR A C 1
ATOM 1393 O O . THR A 1 171 ? -0.18 26.734 11.453 1 63.19 171 THR A O 1
ATOM 1396 N N . SER A 1 172 ? -0.21 24.688 12.227 1 49.84 172 SER A N 1
ATOM 1397 C CA . SER A 1 172 ? -0.972 25.234 13.344 1 49.84 172 SER A CA 1
ATOM 1398 C C . SER A 1 172 ? -0.183 26.312 14.07 1 49.84 172 SER A C 1
ATOM 1400 O O . SER A 1 172 ? 0.858 26.031 14.672 1 49.84 172 SER A O 1
ATOM 1402 N N . THR A 1 173 ? 0.373 27.312 13.398 1 40.66 173 THR A N 1
ATOM 1403 C CA . THR A 1 173 ? 0.559 28.469 14.266 1 40.66 173 THR A CA 1
ATOM 1404 C C . THR A 1 173 ? -0.78 28.938 14.82 1 40.66 173 THR A C 1
ATOM 1406 O O . THR A 1 173 ? -1.785 28.953 14.109 1 40.66 173 THR A O 1
ATOM 1409 N N . MET B 1 1 ? 8.227 27.328 23.672 1 27.14 1 MET B N 1
ATOM 1410 C CA . MET B 1 1 ? 8.273 26.281 22.656 1 27.14 1 MET B CA 1
ATOM 1411 C C . MET B 1 1 ? 7.332 25.141 23.016 1 27.14 1 MET B C 1
ATOM 1413 O O . MET B 1 1 ? 7.508 24.484 24.047 1 27.14 1 MET B O 1
ATOM 1417 N N . GLU B 1 2 ? 6.109 25.203 22.875 1 37.06 2 GLU B N 1
ATOM 1418 C CA . GLU B 1 2 ? 5.164 24.25 23.453 1 37.06 2 GLU B CA 1
ATOM 1419 C C . GLU B 1 2 ? 5.648 22.812 23.297 1 37.06 2 GLU B C 1
ATOM 1421 O O . GLU B 1 2 ? 6.379 22.5 22.359 1 37.06 2 GLU B O 1
ATOM 1426 N N . PRO B 1 3 ? 5.68 21.969 24.266 1 40.28 3 PRO B N 1
ATOM 1427 C CA . PRO B 1 3 ? 6.133 20.578 24.25 1 40.28 3 PRO B CA 1
ATOM 1428 C C . PRO B 1 3 ? 5.793 19.859 22.953 1 40.28 3 PRO B C 1
ATOM 1430 O O . PRO B 1 3 ? 4.738 20.109 22.359 1 40.28 3 PRO B O 1
ATOM 1433 N N . ASP B 1 4 ? 6.707 19.734 21.984 1 45.31 4 ASP B N 1
ATOM 1434 C CA . ASP B 1 4 ? 6.582 19 20.719 1 45.31 4 ASP B CA 1
ATOM 1435 C C . ASP B 1 4 ? 5.527 17.906 20.828 1 45.31 4 ASP B C 1
ATOM 1437 O O . ASP B 1 4 ? 5.672 16.969 21.625 1 45.31 4 ASP B O 1
ATOM 1441 N N . GLN B 1 5 ? 4.348 18.312 21.062 1 49.25 5 GLN B N 1
ATOM 1442 C CA . GLN B 1 5 ? 3.219 17.391 21.125 1 49.25 5 GLN B CA 1
ATOM 1443 C C . GLN B 1 5 ? 3.508 16.109 20.328 1 49.25 5 GLN B C 1
ATOM 1445 O O . GLN B 1 5 ? 3.996 16.188 19.203 1 49.25 5 GLN B O 1
ATOM 1450 N N . PHE B 1 6 ? 3.922 15.195 21.062 1 51.09 6 PHE B N 1
ATOM 1451 C CA . PHE B 1 6 ? 4.297 13.852 20.641 1 51.09 6 PHE B CA 1
ATOM 1452 C C . PHE B 1 6 ? 3.35 13.328 19.562 1 51.09 6 PHE B C 1
ATOM 1454 O O . PHE B 1 6 ? 2.129 13.344 19.75 1 51.09 6 PHE B O 1
ATOM 1461 N N . ARG B 1 7 ? 3.678 13.648 18.312 1 58.34 7 ARG B N 1
ATOM 1462 C CA . ARG B 1 7 ? 3.018 12.938 17.234 1 58.34 7 ARG B CA 1
ATOM 1463 C C . ARG B 1 7 ? 3.154 11.43 17.406 1 58.34 7 ARG B C 1
ATOM 1465 O O . ARG B 1 7 ? 4.27 10.906 17.469 1 58.34 7 ARG B O 1
ATOM 1472 N N . ALA B 1 8 ? 2.119 10.773 18.094 1 60.81 8 ALA B N 1
ATOM 1473 C CA . ALA B 1 8 ? 2.121 9.352 18.406 1 60.81 8 ALA B CA 1
ATOM 1474 C C . ALA B 1 8 ? 2.133 8.508 17.125 1 60.81 8 ALA B C 1
ATOM 1476 O O . ALA B 1 8 ? 2.881 7.531 17.031 1 60.81 8 ALA B O 1
ATOM 1477 N N . PHE B 1 9 ? 1.325 9.047 16.109 1 76.44 9 PHE B N 1
ATOM 1478 C CA . PHE B 1 9 ? 1.214 8.289 14.867 1 76.44 9 PHE B CA 1
ATOM 1479 C C . PHE B 1 9 ? 1.201 9.219 13.664 1 76.44 9 PHE B C 1
ATOM 1481 O O . PHE B 1 9 ? 0.503 10.234 13.664 1 76.44 9 PHE B O 1
ATOM 1488 N N . THR B 1 10 ? 2.201 9.031 12.812 1 85 10 THR B N 1
ATOM 1489 C CA . THR B 1 10 ? 2.289 9.867 11.617 1 85 10 THR B CA 1
ATOM 1490 C C . THR B 1 10 ? 2.273 9.008 10.359 1 85 10 THR B C 1
ATOM 1492 O O . THR B 1 10 ? 2.91 7.957 10.305 1 85 10 THR B O 1
ATOM 1495 N N . ARG B 1 11 ? 1.501 9.445 9.422 1 88.06 11 ARG B N 1
ATOM 1496 C CA . ARG B 1 11 ? 1.409 8.797 8.117 1 88.06 11 ARG B CA 1
ATOM 1497 C C . ARG B 1 11 ? 1.434 9.828 6.988 1 88.06 11 ARG B C 1
ATOM 1499 O O . ARG B 1 11 ? 0.813 10.883 7.098 1 88.06 11 ARG B O 1
ATOM 1506 N N . LEU B 1 12 ? 2.156 9.516 5.977 1 92.06 12 LEU B N 1
ATOM 1507 C CA . LEU B 1 12 ? 2.283 10.391 4.816 1 92.06 12 LEU B CA 1
ATOM 1508 C C . LEU B 1 12 ? 2.006 9.625 3.527 1 92.06 12 LEU B C 1
ATOM 1510 O O . LEU B 1 12 ? 2.453 8.484 3.365 1 92.06 12 LEU B O 1
ATOM 1514 N N . TRP B 1 13 ? 1.269 10.266 2.645 1 92.44 13 TRP B N 1
ATOM 1515 C CA . TRP B 1 13 ? 0.976 9.633 1.361 1 92.44 13 TRP B CA 1
ATOM 1516 C C . TRP B 1 13 ? 0.981 10.656 0.235 1 92.44 13 TRP B C 1
ATOM 1518 O O . TRP B 1 13 ? 0.485 11.773 0.402 1 92.44 13 TRP B O 1
ATOM 1528 N N . PHE B 1 14 ? 1.474 10.266 -0.866 1 92.75 14 PHE B N 1
ATOM 1529 C CA . PHE B 1 14 ? 1.447 11.086 -2.07 1 92.75 14 PHE B CA 1
ATOM 1530 C C . PHE B 1 14 ? 0.237 10.742 -2.932 1 92.75 14 PHE B C 1
ATOM 1532 O O . PHE B 1 14 ? -0.12 9.57 -3.076 1 92.75 14 PHE B O 1
ATOM 1539 N N . GLY B 1 15 ? -0.29 11.781 -3.406 1 92.81 15 GLY B N 1
ATOM 1540 C CA . GLY B 1 15 ? -1.388 11.609 -4.344 1 92.81 15 GLY B CA 1
ATOM 1541 C C . GLY B 1 15 ? -1.429 12.68 -5.418 1 92.81 15 GLY B C 1
ATOM 1542 O O . GLY B 1 15 ? -1.077 13.836 -5.16 1 92.81 15 GLY B O 1
ATOM 1543 N N . LYS B 1 16 ? -1.821 12.281 -6.547 1 92.69 16 LYS B N 1
ATOM 1544 C CA . LYS B 1 16 ? -1.966 13.227 -7.648 1 92.69 16 LYS B CA 1
ATOM 1545 C C . LYS B 1 16 ? -3.418 13.672 -7.805 1 92.69 16 LYS B C 1
ATOM 1547 O O . LYS B 1 16 ? -4.32 12.836 -7.906 1 92.69 16 LYS B O 1
ATOM 1552 N N . ASP B 1 17 ? -3.541 14.898 -7.855 1 93 17 ASP B N 1
ATOM 1553 C CA . ASP B 1 17 ? -4.852 15.484 -8.125 1 93 17 ASP B CA 1
ATOM 1554 C C . ASP B 1 17 ? -5.246 15.297 -9.586 1 93 17 ASP B C 1
ATOM 1556 O O . ASP B 1 17 ? -4.578 15.812 -10.492 1 93 17 ASP B O 1
ATOM 1560 N N . SER B 1 18 ? -6.312 14.602 -9.773 1 86.5 18 SER B N 1
ATOM 1561 C CA . SER B 1 18 ? -6.691 14.219 -11.133 1 86.5 18 SER B CA 1
ATOM 1562 C C . SER B 1 18 ? -7.234 15.414 -11.906 1 86.5 18 SER B C 1
ATOM 1564 O O . SER B 1 18 ? -7.285 15.391 -13.141 1 86.5 18 SER B O 1
ATOM 1566 N N . VAL B 1 19 ? -7.668 16.453 -11.234 1 91.5 19 VAL B N 1
ATOM 1567 C CA . VAL B 1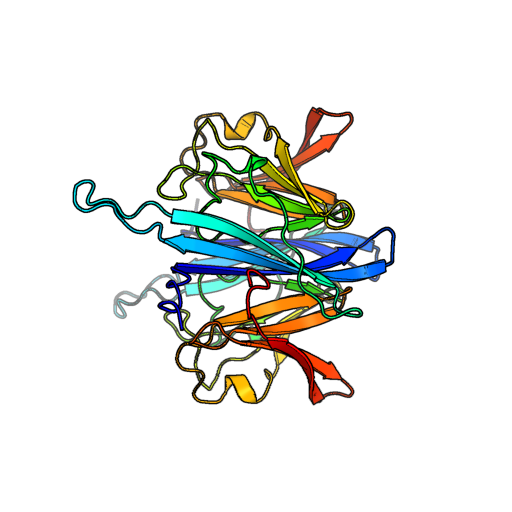 19 ? -8.242 17.625 -11.875 1 91.5 19 VAL B CA 1
ATOM 1568 C C . VAL B 1 19 ? -7.141 18.625 -12.188 1 91.5 19 VAL B C 1
ATOM 1570 O O . VAL B 1 19 ? -6.969 19.047 -13.336 1 91.5 19 VAL B O 1
ATOM 1573 N N . THR B 1 20 ? -6.363 18.984 -11.266 1 91.75 20 THR B N 1
ATOM 1574 C CA . THR B 1 20 ? -5.324 20 -11.445 1 91.75 20 THR B CA 1
ATOM 1575 C C . THR B 1 20 ? -4.027 19.359 -11.938 1 91.75 20 THR B C 1
ATOM 1577 O O . THR B 1 20 ? -3.133 20.047 -12.422 1 91.75 20 THR B O 1
ATOM 1580 N N . ARG B 1 21 ? -3.926 18.047 -11.758 1 90.94 21 ARG B N 1
ATOM 1581 C CA . ARG B 1 21 ? -2.768 17.266 -12.156 1 90.94 21 ARG B CA 1
ATOM 1582 C C . ARG B 1 21 ? -1.572 17.547 -11.25 1 90.94 21 ARG B C 1
ATOM 1584 O O . ARG B 1 21 ? -0.445 17.156 -11.562 1 90.94 21 ARG B O 1
ATOM 1591 N N . ARG B 1 22 ? -1.821 18.219 -10.172 1 91.94 22 ARG B N 1
ATOM 1592 C CA . ARG B 1 22 ? -0.752 18.516 -9.219 1 91.94 22 ARG B CA 1
ATOM 1593 C C . ARG B 1 22 ? -0.62 17.391 -8.188 1 91.94 22 ARG B C 1
ATOM 1595 O O . ARG B 1 22 ? -1.611 16.766 -7.82 1 91.94 22 ARG B O 1
ATOM 1602 N N . CYS B 1 23 ? 0.614 17.234 -7.711 1 93.19 23 CYS B N 1
ATOM 1603 C CA . CYS B 1 23 ? 0.861 16.234 -6.676 1 93.19 23 CYS B CA 1
ATOM 1604 C C . CYS B 1 23 ? 0.758 16.859 -5.285 1 93.19 23 CYS B C 1
ATOM 1606 O O . CYS B 1 23 ? 1.225 17.969 -5.062 1 93.19 23 CYS B O 1
ATOM 1608 N N . LYS B 1 24 ? 0.147 16.078 -4.441 1 95 24 LYS B N 1
ATOM 1609 C CA . LYS B 1 24 ? -0.026 16.547 -3.064 1 95 24 LYS B CA 1
ATOM 1610 C C . LYS B 1 24 ? 0.499 15.508 -2.072 1 95 24 LYS B C 1
ATOM 1612 O O . LYS B 1 24 ? 0.558 14.312 -2.385 1 95 24 LYS B O 1
ATOM 1617 N N . LEU B 1 25 ? 0.91 15.977 -0.936 1 94.75 25 LEU B N 1
ATOM 1618 C CA . LEU B 1 25 ? 1.27 15.148 0.209 1 94.75 25 LEU B CA 1
ATOM 1619 C C . LEU B 1 25 ? 0.232 15.273 1.319 1 94.75 25 LEU B C 1
ATOM 1621 O O . LEU B 1 25 ? -0.085 16.391 1.756 1 94.75 25 LEU B O 1
ATOM 1625 N N . VAL B 1 26 ? -0.29 14.164 1.644 1 94.94 26 VAL B N 1
ATOM 1626 C CA . VAL B 1 26 ? -1.263 14.109 2.73 1 94.94 26 VAL B CA 1
ATOM 1627 C C . VAL B 1 26 ? -0.579 13.648 4.016 1 94.94 26 VAL B C 1
ATOM 1629 O O . VAL B 1 26 ? 0.056 12.594 4.039 1 94.94 26 VAL B O 1
ATOM 1632 N N . TRP B 1 27 ? -0.734 14.43 5.031 1 94.44 27 TRP B N 1
ATOM 1633 C CA . TRP B 1 27 ? -0.128 14.156 6.328 1 94.44 27 TRP B CA 1
ATOM 1634 C C . TRP B 1 27 ? -1.198 13.938 7.395 1 94.44 27 TRP B C 1
ATOM 1636 O O . TRP B 1 27 ? -1.927 14.867 7.746 1 94.44 27 TRP B O 1
ATOM 1646 N N . LEU B 1 28 ? -1.301 12.695 7.84 1 92.06 28 LEU B N 1
ATOM 1647 C CA . LEU B 1 28 ? -2.219 12.336 8.914 1 92.06 28 LEU B CA 1
ATOM 1648 C C . LEU B 1 28 ? -1.455 11.953 10.18 1 92.06 28 LEU B C 1
ATOM 1650 O O . LEU B 1 28 ? -0.561 11.102 10.133 1 92.06 28 LEU B O 1
ATOM 1654 N N . TYR B 1 29 ? -1.802 12.586 11.25 1 88.94 29 TYR B N 1
ATOM 1655 C CA . TYR B 1 29 ? -1.107 12.273 12.5 1 88.94 29 TYR B CA 1
ATOM 1656 C C . TYR B 1 29 ? -2.021 12.477 13.703 1 88.94 29 TYR B C 1
ATOM 1658 O O . TYR B 1 29 ? -3.086 13.094 13.578 1 88.94 29 TYR B O 1
ATOM 1666 N N . ASN B 1 30 ? -1.614 11.812 14.773 1 84.94 30 ASN B N 1
ATOM 1667 C CA . ASN B 1 30 ? -2.357 11.969 16.016 1 84.94 30 ASN B CA 1
ATOM 1668 C C . ASN B 1 30 ? -1.637 12.906 16.984 1 84.94 30 ASN B C 1
ATOM 1670 O O . ASN B 1 30 ? -0.407 12.898 17.062 1 84.94 30 ASN B O 1
ATOM 1674 N N . LYS B 1 31 ? -2.471 13.688 17.688 1 79.94 31 LYS B N 1
ATOM 1675 C CA . LYS B 1 31 ? -1.963 14.523 18.766 1 79.94 31 LYS B CA 1
ATOM 1676 C C . LYS B 1 31 ? -2.613 14.156 20.094 1 79.94 31 LYS B C 1
ATOM 1678 O O . LYS B 1 31 ? -3.818 13.906 20.156 1 79.94 31 LYS B O 1
ATOM 1683 N N . TYR B 1 32 ? -1.778 14.023 21.078 1 77.31 32 TYR B N 1
ATOM 1684 C CA . TYR B 1 32 ? -2.311 13.742 22.406 1 77.31 32 TYR B CA 1
ATOM 1685 C C . TYR B 1 32 ? -3.02 14.961 22.984 1 77.31 32 TYR B C 1
ATOM 1687 O O . TYR B 1 32 ? -2.551 16.094 22.828 1 77.31 32 TYR B O 1
ATOM 1695 N N . LEU B 1 33 ? -4.176 14.695 23.484 1 73.69 33 LEU B N 1
ATOM 1696 C CA . LEU B 1 33 ? -4.883 15.766 24.188 1 73.69 33 LEU B CA 1
ATOM 1697 C C . LEU B 1 33 ? -4.391 15.898 25.625 1 73.69 33 LEU B C 1
ATOM 1699 O O . LEU B 1 33 ? -4.07 14.898 26.266 1 73.69 33 LEU B O 1
ATOM 1703 N N . PRO B 1 34 ? -4.023 17.141 25.984 1 67.25 34 PRO B N 1
ATOM 1704 C CA . PRO B 1 34 ? -3.621 17.328 27.375 1 67.25 34 PRO B CA 1
ATOM 1705 C C . PRO B 1 34 ? -4.574 16.656 28.375 1 67.25 34 PRO B C 1
ATOM 1707 O O . PRO B 1 34 ? -5.785 16.625 28.141 1 67.25 34 PRO B O 1
ATOM 1710 N N . THR B 1 35 ? -4.156 15.5 28.844 1 59.78 35 THR B N 1
ATOM 1711 C CA . THR B 1 35 ? -4.965 14.797 29.844 1 59.78 35 THR B CA 1
ATOM 1712 C C . THR B 1 35 ? -5.375 15.742 30.969 1 59.78 35 THR B C 1
ATOM 1714 O O . THR B 1 35 ? -4.543 16.469 31.5 1 59.78 35 THR B O 1
ATOM 1717 N N . SER B 1 36 ? -6.566 16.188 31.031 1 55.44 36 SER B N 1
ATOM 1718 C CA . SER B 1 36 ? -6.945 16.719 32.344 1 55.44 36 SER B CA 1
ATOM 1719 C C . SER B 1 36 ? -6.594 15.734 33.438 1 55.44 36 SER B C 1
ATOM 1721 O O . SER B 1 36 ? -6.492 14.531 33.219 1 55.44 36 SER B O 1
ATOM 1723 N N . ALA B 1 37 ? -6.047 16.188 34.656 1 53.72 37 ALA B N 1
ATOM 1724 C CA . ALA B 1 37 ? -5.68 15.484 35.875 1 53.72 37 ALA B CA 1
ATOM 1725 C C . ALA B 1 37 ? -6.496 14.203 36.031 1 53.72 37 ALA B C 1
ATOM 1727 O O . ALA B 1 37 ? -6.051 13.258 36.688 1 53.72 37 ALA B O 1
ATOM 1728 N N . SER B 1 38 ? -7.754 14.125 35.75 1 53.12 38 SER B N 1
ATOM 1729 C CA . SER B 1 38 ? -8.586 13.055 36.312 1 53.12 38 SER B CA 1
ATOM 1730 C C . SER B 1 38 ? -8.617 11.844 35.375 1 53.12 38 SER B C 1
ATOM 1732 O O . SER B 1 38 ? -9.07 10.766 35.75 1 53.12 38 SER B O 1
ATOM 1734 N N . THR B 1 39 ? -8.594 12 34 1 52.12 39 THR B N 1
ATOM 1735 C CA . THR B 1 39 ? -8.852 10.82 33.188 1 52.12 39 THR B CA 1
ATOM 1736 C C . THR B 1 39 ? -7.574 10.32 32.531 1 52.12 39 THR B C 1
ATOM 1738 O O . THR B 1 39 ? -6.844 11.109 31.906 1 52.12 39 THR B O 1
ATOM 1741 N N . SER B 1 40 ? -6.914 9.328 32.969 1 52.78 40 SER B N 1
ATOM 1742 C CA . SER B 1 40 ? -5.695 8.578 32.688 1 52.78 40 SER B CA 1
ATOM 1743 C C . SER B 1 40 ? -5.559 8.281 31.188 1 52.78 40 SER B C 1
ATOM 1745 O O . SER B 1 40 ? -4.512 7.816 30.734 1 52.78 40 SER B O 1
ATOM 1747 N N . THR B 1 41 ? -6.691 8.148 30.516 1 54.78 41 THR B N 1
ATOM 1748 C CA . THR B 1 41 ? -6.488 7.625 29.156 1 54.78 41 THR B CA 1
ATOM 1749 C C . THR B 1 41 ? -6.184 8.758 28.188 1 54.78 41 THR B C 1
ATOM 1751 O O . THR B 1 41 ? -6.953 9.711 28.078 1 54.78 41 THR B O 1
ATOM 1754 N N . SER B 1 42 ? -4.996 9.023 27.922 1 59.81 42 SER B N 1
ATOM 1755 C CA . SER B 1 42 ? -4.586 10.039 26.953 1 59.81 42 SER B CA 1
ATOM 1756 C C . SER B 1 42 ? -5.352 9.898 25.641 1 59.81 42 SER B C 1
ATOM 1758 O O . SER B 1 42 ? -5.312 8.844 25.016 1 59.81 42 SER B O 1
ATOM 1760 N N . SER B 1 43 ? -6.414 10.648 25.531 1 71.5 43 SER B N 1
ATOM 1761 C CA . SER B 1 43 ? -7.18 10.711 24.297 1 71.5 43 SER B CA 1
ATOM 1762 C C . SER B 1 43 ? -6.387 11.391 23.188 1 71.5 43 SER B C 1
ATOM 1764 O O . SER B 1 43 ? -5.555 12.266 23.453 1 71.5 43 SER B O 1
ATOM 1766 N N . THR B 1 44 ? -6.391 10.805 21.984 1 76.5 44 THR B N 1
ATOM 1767 C CA . THR B 1 44 ? -5.719 11.391 20.828 1 76.5 44 THR B CA 1
ATOM 1768 C C . THR B 1 44 ? -6.734 11.914 19.812 1 76.5 44 THR B C 1
ATOM 1770 O O . THR B 1 44 ? -7.871 11.438 19.766 1 76.5 44 THR B O 1
ATOM 1773 N N . ILE B 1 45 ? -6.34 13.039 19.25 1 81.19 45 ILE B N 1
ATOM 1774 C CA . ILE B 1 45 ? -7.121 13.531 18.109 1 81.19 45 ILE B CA 1
ATOM 1775 C C . ILE B 1 45 ? -6.328 13.352 16.828 1 81.19 45 ILE B C 1
ATOM 1777 O O . ILE B 1 45 ? -5.098 13.406 16.828 1 81.19 45 ILE B O 1
ATOM 1781 N N . SER B 1 46 ? -7.125 13.117 15.727 1 87.38 46 SER B N 1
ATOM 1782 C CA . SER B 1 46 ? -6.5 12.984 14.414 1 87.38 46 SER B CA 1
ATOM 1783 C C . SER B 1 46 ? -6.441 14.328 13.695 1 87.38 46 SER B C 1
ATOM 1785 O O . SER B 1 46 ? -7.438 15.055 13.641 1 87.38 46 SER B O 1
ATOM 1787 N N . ILE B 1 47 ? -5.332 14.672 13.203 1 90.88 47 ILE B N 1
ATOM 1788 C CA . ILE B 1 47 ? -5.121 15.891 12.422 1 90.88 47 ILE B CA 1
ATOM 1789 C C . ILE B 1 47 ? -4.625 15.516 11.023 1 90.88 47 ILE B C 1
ATOM 1791 O O . ILE B 1 47 ? -3.859 14.57 10.859 1 90.88 47 ILE B O 1
ATOM 1795 N N . CYS B 1 48 ? -5.117 16.281 10.102 1 94.62 48 CYS B N 1
ATOM 1796 C CA . CYS B 1 48 ? -4.695 16.047 8.727 1 94.62 48 CYS B CA 1
ATOM 1797 C C . CYS B 1 48 ? -4.305 17.359 8.047 1 94.62 48 CYS B C 1
ATOM 1799 O O . CYS B 1 48 ? -5.012 18.359 8.164 1 94.62 48 CYS B O 1
ATOM 1801 N N . GLU B 1 49 ? -3.197 17.344 7.438 1 94.94 49 GLU B N 1
ATOM 1802 C CA . GLU B 1 49 ? -2.738 18.469 6.625 1 94.94 49 GLU B CA 1
ATOM 1803 C C . GLU B 1 49 ? -2.326 18.016 5.23 1 94.94 49 GLU B C 1
ATOM 1805 O O . GLU B 1 49 ? -1.901 16.875 5.047 1 94.94 49 GLU B O 1
ATOM 1810 N N . VAL B 1 50 ? -2.5 18.891 4.348 1 96.06 50 VAL B N 1
ATOM 1811 C CA . VAL B 1 50 ? -2.152 18.594 2.961 1 96.06 50 VAL B CA 1
ATOM 1812 C C . VAL B 1 50 ? -1.172 19.641 2.438 1 96.06 50 VAL B C 1
ATOM 1814 O O . VAL B 1 50 ? -1.306 20.828 2.734 1 96.06 50 VAL B O 1
ATOM 1817 N N . LEU B 1 51 ? -0.251 19.219 1.703 1 95.06 51 LEU B N 1
ATOM 1818 C CA . LEU B 1 51 ? 0.752 20.062 1.062 1 95.06 51 LEU B CA 1
ATOM 1819 C C . LEU B 1 51 ? 0.726 19.875 -0.452 1 95.06 51 LEU B C 1
ATOM 1821 O O . LEU B 1 51 ? 0.854 18.766 -0.95 1 95.06 51 LEU B O 1
ATOM 1825 N N . ASP B 1 52 ? 0.497 20.906 -1.079 1 93.12 52 ASP B N 1
ATOM 1826 C CA . ASP B 1 52 ? 0.75 20.906 -2.516 1 93.12 52 ASP B CA 1
ATOM 1827 C C . ASP B 1 52 ? 2.244 21 -2.812 1 93.12 52 ASP B C 1
ATOM 1829 O O . ASP B 1 52 ? 2.92 21.906 -2.338 1 93.12 52 ASP B O 1
ATOM 1833 N N . LEU B 1 53 ? 2.74 20.141 -3.576 1 90.81 53 LEU B N 1
ATOM 1834 C CA . LEU B 1 53 ? 4.188 20.062 -3.754 1 90.81 53 LEU B CA 1
ATOM 1835 C C . LEU B 1 53 ? 4.707 21.234 -4.562 1 90.81 53 LEU B C 1
ATOM 1837 O O . LEU B 1 53 ? 5.91 21.516 -4.559 1 90.81 53 LEU B O 1
ATOM 1841 N N . GLU B 1 54 ? 3.869 21.938 -5.242 1 88.12 54 GLU B N 1
ATOM 1842 C CA . GLU B 1 54 ? 4.273 23.125 -5.988 1 88.12 54 GLU B CA 1
ATOM 1843 C C . GLU B 1 54 ? 4.219 24.375 -5.109 1 88.12 54 GLU B C 1
ATOM 1845 O O . GLU B 1 54 ? 5.156 25.172 -5.105 1 88.12 54 GLU B O 1
ATOM 1850 N N . ASP B 1 55 ? 3.139 24.531 -4.34 1 86.06 55 ASP B N 1
ATOM 1851 C CA . ASP B 1 55 ? 2.955 25.719 -3.498 1 86.06 55 ASP B CA 1
ATOM 1852 C C . ASP B 1 55 ? 3.77 25.609 -2.211 1 86.06 55 ASP B C 1
ATOM 1854 O O . ASP B 1 55 ? 4.113 26.609 -1.596 1 86.06 55 ASP B O 1
ATOM 1858 N N . LYS B 1 56 ? 3.936 24.422 -1.803 1 86.06 56 LYS B N 1
ATOM 1859 C CA . LYS B 1 56 ? 4.734 24.078 -0.627 1 86.06 56 LYS B CA 1
ATOM 1860 C C . LYS B 1 56 ? 4.156 24.719 0.631 1 86.06 56 LYS B C 1
ATOM 1862 O O . LYS B 1 56 ? 4.891 25.312 1.428 1 86.06 56 LYS B O 1
ATOM 1867 N N . LYS B 1 57 ? 2.902 24.797 0.754 1 88.5 57 LYS B N 1
ATOM 1868 C CA . LYS B 1 57 ? 2.205 25.266 1.95 1 88.5 57 LYS B CA 1
ATOM 1869 C C . LYS B 1 57 ? 1.263 24.188 2.49 1 88.5 57 LYS B C 1
ATOM 1871 O O . LYS B 1 57 ? 0.479 23.609 1.738 1 88.5 57 LYS B O 1
ATOM 1876 N N . TRP B 1 58 ? 1.354 24.094 3.715 1 93.06 58 TRP B N 1
ATOM 1877 C CA . TRP B 1 58 ? 0.461 23.141 4.379 1 93.06 58 TRP B CA 1
ATOM 1878 C C . TRP B 1 58 ? -0.903 23.781 4.633 1 93.06 58 TRP B C 1
ATOM 1880 O O . TRP B 1 58 ? -0.994 24.953 4.98 1 93.06 58 TRP B O 1
ATOM 1890 N N . ARG B 1 59 ? -1.922 23.031 4.516 1 94 59 ARG B N 1
ATOM 1891 C CA . ARG B 1 59 ? -3.289 23.422 4.848 1 94 59 ARG B CA 1
ATOM 1892 C C . ARG B 1 59 ? -3.967 22.344 5.703 1 94 59 ARG B C 1
ATOM 1894 O O . ARG B 1 59 ? -3.83 21.156 5.441 1 94 59 ARG B O 1
ATOM 1901 N N . PHE B 1 60 ? -4.762 22.812 6.641 1 94.94 60 PHE B N 1
ATOM 1902 C CA . PHE B 1 60 ? -5.504 21.875 7.484 1 94.94 60 PHE B CA 1
ATOM 1903 C C . PHE B 1 60 ? -6.734 21.344 6.758 1 94.94 60 PHE B C 1
ATOM 1905 O O . PHE B 1 60 ? -7.41 22.094 6.043 1 94.94 60 PHE B O 1
ATOM 1912 N N . VAL B 1 61 ? -6.961 20.109 6.98 1 96.38 61 VAL B N 1
ATOM 1913 C CA . VAL B 1 61 ? -8.156 19.453 6.465 1 96.38 61 VAL B CA 1
ATOM 1914 C C . VAL B 1 61 ? -9.008 18.953 7.629 1 96.38 61 VAL B C 1
ATOM 1916 O O . VAL B 1 61 ? -8.484 18.375 8.586 1 96.38 61 VAL B O 1
ATOM 1919 N N . SER B 1 62 ? -10.266 19.141 7.52 1 96.31 62 SER B N 1
ATOM 1920 C CA . SER B 1 62 ? -11.164 18.688 8.578 1 96.31 62 SER B CA 1
ATOM 1921 C C . SER B 1 62 ? -11.164 17.172 8.68 1 96.31 62 SER B C 1
ATOM 1923 O O . SER B 1 62 ? -11.297 16.469 7.676 1 96.31 62 SER B O 1
ATOM 1925 N N . THR B 1 63 ? -11.062 16.703 9.859 1 95.12 63 THR B N 1
ATOM 1926 C CA . THR B 1 63 ? -11.109 15.266 10.109 1 95.12 63 THR B CA 1
ATOM 1927 C C . THR B 1 63 ? -12.383 14.891 10.859 1 95.12 63 THR B C 1
ATOM 1929 O O . THR B 1 63 ? -12.445 1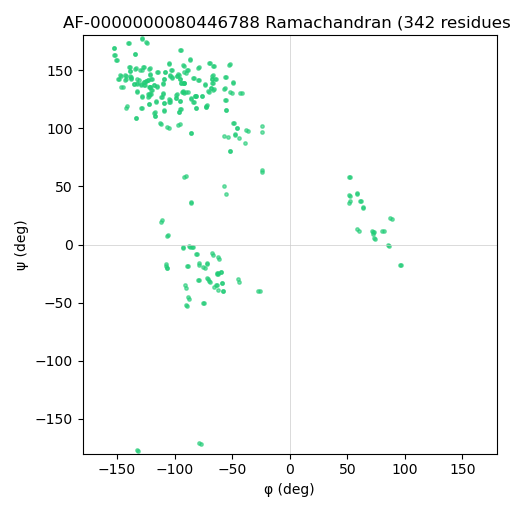3.836 11.508 1 95.12 63 THR B O 1
ATOM 1932 N N . ALA B 1 64 ? -13.336 15.711 10.82 1 94.44 64 ALA B N 1
ATOM 1933 C CA . ALA B 1 64 ? -14.586 15.484 11.531 1 94.44 64 ALA B CA 1
ATOM 1934 C C . ALA B 1 64 ? -15.234 14.172 11.094 1 94.44 64 ALA B C 1
ATOM 1936 O O . ALA B 1 64 ? -15.82 13.461 11.914 1 94.44 64 ALA B O 1
ATOM 1937 N N . ALA B 1 65 ? -15.172 13.898 9.859 1 93.44 65 ALA B N 1
ATOM 1938 C CA . ALA B 1 65 ? -15.766 12.672 9.328 1 93.44 65 ALA B CA 1
ATOM 1939 C C . ALA B 1 65 ? -15.141 11.438 9.969 1 93.44 65 ALA B C 1
ATOM 1941 O O . ALA B 1 65 ? -15.727 10.352 9.938 1 93.44 65 ALA B O 1
ATOM 1942 N N . LEU B 1 66 ? -13.93 11.602 10.469 1 92.12 66 LEU B N 1
ATOM 1943 C CA . LEU B 1 66 ? -13.211 10.469 11.047 1 92.12 66 LEU B CA 1
ATOM 1944 C C . LEU B 1 66 ? -13.578 10.289 12.516 1 92.12 66 LEU B C 1
ATOM 1946 O O . LEU B 1 66 ? -13.125 9.336 13.156 1 92.12 66 LEU B O 1
ATOM 1950 N N . ASP B 1 67 ? -14.352 11.094 12.992 1 88.69 67 ASP B N 1
ATOM 1951 C CA . ASP B 1 67 ? -14.719 10.992 14.406 1 88.69 67 ASP B CA 1
ATOM 1952 C C . ASP B 1 67 ? -15.289 9.617 14.727 1 88.69 67 ASP B C 1
ATOM 1954 O O . ASP B 1 67 ? -16.203 9.141 14.039 1 88.69 67 ASP B O 1
ATOM 1958 N N . HIS B 1 68 ? -14.727 8.945 15.672 1 86.44 68 HIS B N 1
ATOM 1959 C CA . HIS B 1 68 ? -15.125 7.641 16.188 1 86.44 68 HIS B CA 1
ATOM 1960 C C . HIS B 1 68 ? -14.781 6.535 15.195 1 86.44 68 HIS B C 1
ATOM 1962 O O . HIS B 1 68 ? -15.328 5.43 15.273 1 86.44 68 HIS B O 1
ATOM 1968 N N . HIS B 1 69 ? -14.125 6.922 14.188 1 89.19 69 HIS B N 1
ATOM 1969 C CA . HIS B 1 69 ? -13.609 5.926 13.258 1 89.19 69 HIS B CA 1
ATOM 1970 C C . HIS B 1 69 ? -12.086 5.832 13.336 1 89.19 69 HIS B C 1
ATOM 1972 O O . HIS B 1 69 ? -11.391 6.844 13.234 1 89.19 69 HIS B O 1
ATOM 1978 N N . TYR B 1 70 ? -11.695 4.648 13.469 1 86.38 70 TYR B N 1
ATOM 1979 C CA . TYR B 1 70 ? -10.258 4.402 13.531 1 86.38 70 TYR B CA 1
ATOM 1980 C C . TYR B 1 70 ? -9.773 3.697 12.266 1 86.38 70 TYR B C 1
ATOM 1982 O O . TYR B 1 70 ? -10.453 2.812 11.742 1 86.38 70 TYR B O 1
ATOM 1990 N N . ILE B 1 71 ? -8.664 4.172 11.852 1 87.31 71 ILE B N 1
ATOM 1991 C CA . ILE B 1 71 ? -8.078 3.504 10.703 1 87.31 71 ILE B CA 1
ATOM 1992 C C . ILE B 1 71 ? -7.508 2.148 11.125 1 87.31 71 ILE B C 1
ATOM 1994 O O . ILE B 1 71 ? -6.871 2.035 12.172 1 87.31 71 ILE B O 1
ATOM 1998 N N . LEU B 1 72 ? -7.77 1.25 10.289 1 85.94 72 LEU B N 1
ATOM 1999 C CA . LEU B 1 72 ? -7.277 -0.102 10.531 1 85.94 72 LEU B CA 1
ATOM 2000 C C . LEU B 1 72 ? -5.762 -0.105 10.711 1 85.94 72 LEU B C 1
ATOM 2002 O O . LEU B 1 72 ? -5.043 0.583 9.984 1 85.94 72 LEU B O 1
ATOM 2006 N N . HIS B 1 73 ? -5.324 -0.948 11.57 1 74.56 73 HIS B N 1
ATOM 2007 C CA . HIS B 1 73 ? -3.904 -1.027 11.891 1 74.56 73 HIS B CA 1
ATOM 2008 C C . HIS B 1 73 ? -3.098 -1.543 10.711 1 74.56 73 HIS B C 1
ATOM 2010 O O . HIS B 1 73 ? -3.537 -2.453 10 1 74.56 73 HIS B O 1
ATOM 2016 N N . SER B 1 74 ? -1.915 -0.999 10.523 1 66.75 74 SER B N 1
ATOM 2017 C CA . SER B 1 74 ? -0.902 -1.475 9.586 1 66.75 74 SER B CA 1
ATOM 2018 C C . SER B 1 74 ? -1.423 -1.457 8.156 1 66.75 74 SER B C 1
ATOM 2020 O O . SER B 1 74 ? -0.818 -2.057 7.262 1 66.75 74 SER B O 1
ATOM 2022 N N . GLN B 1 75 ? -2.586 -0.794 7.988 1 74.38 75 GLN B N 1
ATOM 2023 C CA . GLN B 1 75 ? -3.094 -0.745 6.621 1 74.38 75 GLN B CA 1
ATOM 2024 C C . GLN B 1 75 ? -2.537 0.461 5.871 1 74.38 75 GLN B C 1
ATOM 2026 O O . GLN B 1 75 ? -2.465 1.562 6.422 1 74.38 75 GLN B O 1
ATOM 2031 N N . ARG B 1 76 ? -2.045 0.161 4.672 1 80.38 76 ARG B N 1
ATOM 2032 C CA . ARG B 1 76 ? -1.731 1.227 3.727 1 80.38 76 ARG B CA 1
ATOM 2033 C C . ARG B 1 76 ? -2.922 1.521 2.82 1 80.38 76 ARG B C 1
ATOM 2035 O O . ARG B 1 76 ? -3.646 0.608 2.422 1 80.38 76 ARG B O 1
ATOM 2042 N N . PRO B 1 77 ? -3.102 2.764 2.613 1 91.31 77 PRO B N 1
ATOM 2043 C CA . PRO B 1 77 ? -4.23 3.086 1.739 1 91.31 77 PRO B CA 1
ATOM 2044 C C . PRO B 1 77 ? -3.988 2.68 0.287 1 91.31 77 PRO B C 1
ATOM 2046 O O . PRO B 1 77 ? -2.84 2.492 -0.121 1 91.31 77 PRO B O 1
ATOM 2049 N N . ALA B 1 78 ? -5.086 2.48 -0.405 1 92.12 78 ALA B N 1
ATOM 2050 C CA . ALA B 1 78 ? -5.047 2.404 -1.862 1 92.12 78 ALA B CA 1
ATOM 2051 C C . ALA B 1 78 ? -5.367 3.756 -2.492 1 92.12 78 ALA B C 1
ATOM 2053 O O . ALA B 1 78 ? -6.148 4.535 -1.938 1 92.12 78 ALA B O 1
ATOM 2054 N N . PHE B 1 79 ? -4.703 4.047 -3.531 1 93.12 79 PHE B N 1
ATOM 2055 C CA . PHE B 1 79 ? -5 5.25 -4.297 1 93.12 79 PHE B CA 1
ATOM 2056 C C . PHE B 1 79 ? -5.645 4.895 -5.633 1 93.12 79 PHE B C 1
ATOM 2058 O O . PHE B 1 79 ? -5.059 4.176 -6.441 1 93.12 79 PHE B O 1
ATOM 2065 N N . ALA B 1 80 ? -6.793 5.309 -5.742 1 91.88 80 ALA B N 1
ATOM 2066 C CA . ALA B 1 80 ? -7.551 5.051 -6.965 1 91.88 80 ALA B CA 1
ATOM 2067 C C . ALA B 1 80 ? -8.539 6.18 -7.25 1 91.88 80 ALA B C 1
ATOM 2069 O O . ALA B 1 80 ? -9.117 6.75 -6.324 1 91.88 80 ALA B O 1
ATOM 2070 N N . ASN B 1 81 ? -8.672 6.488 -8.484 1 89 81 ASN B N 1
ATOM 2071 C CA . ASN B 1 81 ? -9.648 7.484 -8.93 1 89 81 ASN B CA 1
ATOM 2072 C C . ASN B 1 81 ? -9.5 8.797 -8.156 1 89 81 ASN B C 1
ATOM 2074 O O . ASN B 1 81 ? -10.492 9.375 -7.719 1 89 81 ASN B O 1
ATOM 2078 N N . GLY B 1 82 ? -8.289 9.18 -7.844 1 91.88 82 GLY B N 1
ATOM 2079 C CA . GLY B 1 82 ? -8 10.469 -7.23 1 91.88 82 GLY B CA 1
ATOM 2080 C C . GLY B 1 82 ? -8.25 10.484 -5.734 1 91.88 82 GLY B C 1
ATOM 2081 O O . GLY B 1 82 ? -8.281 11.555 -5.121 1 91.88 82 GLY B O 1
ATOM 2082 N N . SER B 1 83 ? -8.453 9.328 -5.176 1 95.5 83 SER B N 1
ATOM 2083 C CA . SER B 1 83 ? -8.75 9.289 -3.748 1 95.5 83 SER B CA 1
ATOM 2084 C C . SER B 1 83 ? -7.934 8.219 -3.039 1 95.5 83 SER B C 1
ATOM 2086 O O . SER B 1 83 ? -7.535 7.227 -3.654 1 95.5 83 SER B O 1
ATOM 2088 N N . PHE B 1 84 ? -7.684 8.477 -1.769 1 96.06 84 PHE B N 1
ATOM 2089 C CA . PHE B 1 84 ? -7.148 7.441 -0.886 1 96.06 84 PHE B CA 1
ATOM 2090 C C . PHE B 1 84 ? -8.273 6.688 -0.189 1 96.06 84 PHE B C 1
ATOM 2092 O O . PHE B 1 84 ? -9.297 7.277 0.169 1 96.06 84 PHE B O 1
ATOM 2099 N N . TYR B 1 85 ? -8.047 5.461 0.069 1 95.81 85 TYR B N 1
ATOM 2100 C CA . TYR B 1 85 ? -9.047 4.621 0.723 1 95.81 85 TYR B CA 1
ATOM 2101 C C . TYR B 1 85 ? -8.422 3.826 1.865 1 95.81 85 TYR B C 1
ATOM 2103 O O . TYR B 1 85 ? -7.336 3.266 1.72 1 95.81 85 TYR B O 1
ATOM 2111 N N . TRP B 1 86 ? -9.117 3.73 2.957 1 95 86 TRP B N 1
ATOM 2112 C CA . TRP B 1 86 ? -8.773 2.904 4.109 1 95 86 TRP B CA 1
ATOM 2113 C C . TRP B 1 86 ? -9.992 2.133 4.609 1 95 86 TRP B C 1
ATOM 2115 O O . TRP B 1 86 ? -11.133 2.506 4.32 1 95 86 TRP B O 1
ATOM 2125 N N . LEU B 1 87 ? -9.688 1.197 5.363 1 93.69 87 LEU B N 1
ATOM 2126 C CA . LEU B 1 87 ? -10.734 0.546 6.141 1 93.69 87 LEU B CA 1
ATOM 2127 C C . LEU B 1 87 ? -10.695 1.005 7.594 1 93.69 87 LEU B C 1
ATOM 2129 O O . LEU B 1 87 ? -9.633 1.341 8.117 1 93.69 87 LEU B O 1
ATOM 2133 N N . THR B 1 88 ? -11.82 0.997 8.172 1 92.44 88 THR B N 1
ATOM 2134 C CA . THR B 1 88 ? -11.867 1.31 9.602 1 92.44 88 THR B CA 1
ATOM 2135 C C . THR B 1 88 ? -11.789 0.036 10.438 1 92.44 88 THR B C 1
ATOM 2137 O O . THR B 1 88 ? -12.102 -1.052 9.953 1 92.44 88 THR B O 1
ATOM 2140 N N . GLY B 1 89 ? -11.32 0.237 11.602 1 88.75 89 GLY B N 1
ATOM 2141 C CA . GLY B 1 89 ? -11.312 -0.82 12.594 1 88.75 89 GLY B CA 1
ATOM 2142 C C . GLY B 1 89 ? -11.828 -0.366 13.953 1 88.75 89 GLY B C 1
ATOM 2143 O O . GLY B 1 89 ? -12.336 0.749 14.086 1 88.75 89 GLY B O 1
ATOM 2144 N N . ASP B 1 90 ? -11.758 -1.268 14.852 1 86.06 90 ASP B N 1
ATOM 2145 C CA . ASP B 1 90 ? -12.086 -0.882 16.219 1 86.06 90 ASP B CA 1
ATOM 2146 C C . ASP B 1 90 ? -10.922 -0.139 16.875 1 86.06 90 ASP B C 1
ATOM 2148 O O . ASP B 1 90 ? -9.977 0.262 16.188 1 86.06 90 ASP B O 1
ATOM 2152 N N . GLU B 1 91 ? -10.953 0.133 18.141 1 79.62 91 GLU B N 1
ATOM 2153 C CA . GLU B 1 91 ? -9.969 0.945 18.844 1 79.62 91 GLU B CA 1
ATOM 2154 C C . GLU B 1 91 ? -8.586 0.3 18.797 1 79.62 91 GLU B C 1
ATOM 2156 O O . GLU B 1 91 ? -7.566 0.992 18.875 1 79.62 91 GLU B O 1
ATOM 2161 N N . GLU B 1 92 ? -8.648 -1.002 18.641 1 79.81 92 GLU B N 1
ATOM 2162 C CA . GLU B 1 92 ? -7.383 -1.723 18.578 1 79.81 92 GLU B CA 1
ATOM 2163 C C . GLU B 1 92 ? -6.906 -1.897 17.141 1 79.81 92 GLU B C 1
ATOM 2165 O O . GLU B 1 92 ? -5.82 -2.424 16.906 1 79.81 92 GLU B O 1
ATOM 2170 N N . GLY B 1 93 ? -7.758 -1.404 16.188 1 79.94 93 GLY B N 1
ATOM 2171 C CA . GLY B 1 93 ? -7.348 -1.449 14.797 1 79.94 93 GLY B CA 1
ATOM 2172 C C . GLY B 1 93 ? -7.707 -2.754 14.109 1 79.94 93 GLY B C 1
ATOM 2173 O O . GLY B 1 93 ? -7.07 -3.139 13.125 1 79.94 93 GLY B O 1
ATOM 2174 N N . TYR B 1 94 ? -8.703 -3.465 14.648 1 83.62 94 TYR B N 1
ATOM 2175 C CA . TYR B 1 94 ? -9.086 -4.73 14.039 1 83.62 94 TYR B CA 1
ATOM 2176 C C . TYR B 1 94 ? -10.391 -4.586 13.266 1 83.62 94 TYR B C 1
ATOM 2178 O O . TYR B 1 94 ? -11.227 -3.734 13.586 1 83.62 94 TYR B O 1
ATOM 2186 N N . LEU B 1 95 ? -10.547 -5.434 12.352 1 85.44 95 LEU B N 1
ATOM 2187 C CA . LEU B 1 95 ? -11.773 -5.484 11.57 1 85.44 95 LEU B CA 1
ATOM 2188 C C . LEU B 1 95 ? -12.961 -5.867 12.445 1 85.44 95 LEU B C 1
ATOM 2190 O O . LEU B 1 95 ? -12.836 -6.715 13.336 1 85.44 95 LEU B O 1
ATOM 2194 N N . THR B 1 96 ? -14.094 -5.258 12.164 1 85.5 96 THR B N 1
ATOM 2195 C CA . THR B 1 96 ? -15.336 -5.586 12.844 1 85.5 96 THR B CA 1
ATOM 2196 C C . THR B 1 96 ? -16.5 -5.594 11.867 1 85.5 96 THR B C 1
ATOM 2198 O O . THR B 1 96 ? -16.344 -5.273 10.688 1 85.5 96 THR B O 1
ATOM 2201 N N . THR B 1 97 ? -17.625 -6 12.359 1 85.88 97 THR B N 1
ATOM 2202 C CA . THR B 1 97 ? -18.844 -5.969 11.547 1 85.88 97 THR B CA 1
ATOM 2203 C C . THR B 1 97 ? -19.25 -4.531 11.25 1 85.88 97 THR B C 1
ATOM 2205 O O . THR B 1 97 ? -20.125 -4.289 10.406 1 85.88 97 THR B O 1
ATOM 2208 N N . GLN B 1 98 ? -18.609 -3.596 11.867 1 87.62 98 GLN B N 1
ATOM 2209 C CA . GLN B 1 98 ? -18.953 -2.191 11.664 1 87.62 98 GLN B CA 1
ATOM 2210 C C . GLN B 1 98 ? -17.906 -1.495 10.797 1 87.62 98 GLN B C 1
ATOM 2212 O O . GLN B 1 98 ? -17.938 -0.273 10.641 1 87.62 98 GLN B O 1
ATOM 2217 N N . THR B 1 99 ? -17.047 -2.238 10.289 1 91.56 99 THR B N 1
ATOM 2218 C CA . THR B 1 99 ? -15.977 -1.692 9.469 1 91.56 99 THR B CA 1
ATOM 2219 C C . THR B 1 99 ? -16.547 -0.901 8.289 1 91.56 99 THR B C 1
ATOM 2221 O O . THR B 1 99 ? -17.516 -1.333 7.656 1 91.56 99 THR B O 1
ATOM 2224 N N . LYS B 1 100 ? -16 0.239 8.094 1 93.62 100 LYS B N 1
ATOM 2225 C CA . LYS B 1 100 ? -16.391 1.13 7.004 1 93.62 100 LYS B CA 1
ATOM 2226 C C . LYS B 1 100 ? -15.188 1.49 6.129 1 93.62 100 LYS B C 1
ATOM 2228 O O . LYS B 1 100 ? -14.062 1.068 6.402 1 93.62 100 LYS B O 1
ATOM 2233 N N . LEU B 1 101 ? -15.547 2.156 5.105 1 95.12 101 LEU B N 1
ATOM 2234 C CA . LEU B 1 101 ? -14.531 2.656 4.184 1 95.12 101 LEU B CA 1
ATOM 2235 C C . LEU B 1 101 ? -14.32 4.156 4.371 1 95.12 101 LEU B C 1
ATOM 2237 O O . LEU B 1 101 ? -15.281 4.93 4.328 1 95.12 101 LEU B O 1
ATOM 2241 N N . ILE B 1 102 ? -13.117 4.531 4.613 1 95.94 102 ILE B N 1
ATOM 2242 C CA . ILE B 1 102 ? -12.742 5.941 4.625 1 95.94 102 ILE B CA 1
ATOM 2243 C C . ILE B 1 102 ? -12.25 6.355 3.24 1 95.94 102 ILE B C 1
ATOM 2245 O O . ILE B 1 102 ? -11.453 5.648 2.621 1 95.94 102 ILE B O 1
ATOM 2249 N N . VAL B 1 103 ? -12.766 7.449 2.779 1 96.44 103 VAL B N 1
ATOM 2250 C CA . VAL B 1 103 ? -12.359 8.008 1.493 1 96.44 103 VAL B CA 1
ATOM 2251 C C . VAL B 1 103 ? -11.812 9.414 1.692 1 96.44 103 VAL B C 1
ATOM 2253 O O . VAL B 1 103 ? -12.43 10.242 2.367 1 96.44 103 VAL B O 1
ATOM 2256 N N . PHE B 1 104 ? -10.656 9.672 1.164 1 97.19 104 PHE B N 1
ATOM 2257 C CA . PHE B 1 104 ? -10.125 11.031 1.109 1 97.19 104 PHE B CA 1
ATOM 2258 C C . PHE B 1 104 ? -9.945 11.484 -0.334 1 97.19 104 PHE B C 1
ATOM 2260 O O . PHE B 1 104 ? -9.086 10.969 -1.051 1 97.19 104 PHE B O 1
ATOM 2267 N N . ASP B 1 105 ? -10.703 12.453 -0.731 1 97.25 105 ASP B N 1
ATOM 2268 C CA . ASP B 1 105 ? -10.594 13.031 -2.068 1 97.25 105 ASP B CA 1
ATOM 2269 C C . ASP B 1 105 ? -9.461 14.055 -2.135 1 97.25 105 ASP B C 1
ATOM 2271 O O . ASP B 1 105 ? -9.523 15.094 -1.475 1 97.25 105 ASP B O 1
ATOM 2275 N N . ILE B 1 106 ? -8.531 13.797 -2.906 1 96.19 106 ILE B N 1
ATOM 2276 C CA . ILE B 1 106 ? -7.332 14.625 -2.939 1 96.19 106 ILE B CA 1
ATOM 2277 C C . ILE B 1 106 ? -7.664 15.992 -3.535 1 96.19 106 ILE B C 1
ATOM 2279 O O . ILE B 1 106 ? -7.043 17 -3.186 1 96.19 106 ILE B O 1
ATOM 2283 N N . HIS B 1 107 ? -8.586 16.016 -4.43 1 96.5 107 HIS B N 1
ATOM 2284 C CA . HIS B 1 107 ? -8.961 17.281 -5.062 1 96.5 107 HIS B CA 1
ATOM 2285 C C . HIS B 1 107 ? -9.789 18.156 -4.121 1 96.5 107 HIS B C 1
ATOM 2287 O O . HIS B 1 107 ? -9.461 19.312 -3.902 1 96.5 107 HIS B O 1
ATOM 2293 N N . MET B 1 108 ? -10.789 17.609 -3.553 1 96.62 108 MET B N 1
ATOM 2294 C CA . MET B 1 108 ? -11.664 18.344 -2.648 1 96.62 108 MET B CA 1
ATOM 2295 C C . MET B 1 108 ? -11.039 18.484 -1.266 1 96.62 108 MET B C 1
ATOM 2297 O O . MET B 1 108 ? -11.477 19.297 -0.455 1 96.62 108 MET B O 1
ATOM 2301 N N . GLU B 1 109 ? -10.039 17.656 -0.987 1 96.81 109 GLU B N 1
ATOM 2302 C CA . GLU B 1 109 ? -9.383 17.594 0.318 1 96.81 109 GLU B CA 1
ATOM 2303 C C . GLU B 1 109 ? -10.414 17.406 1.436 1 96.81 109 GLU B C 1
ATOM 2305 O O . GLU B 1 109 ? -10.422 18.172 2.4 1 96.81 109 GLU B O 1
ATOM 2310 N N . MET B 1 110 ? -11.133 16.328 1.276 1 97.56 110 MET B N 1
ATOM 2311 C CA . MET B 1 110 ? -12.219 16.031 2.211 1 97.56 110 MET B CA 1
ATOM 2312 C C . MET B 1 110 ? -12.312 14.539 2.479 1 97.56 110 MET B C 1
ATOM 2314 O O . MET B 1 110 ? -12.188 13.727 1.558 1 97.56 110 MET B O 1
ATOM 2318 N N . PHE B 1 111 ? -12.68 14.266 3.684 1 97.31 111 PHE B N 1
ATOM 2319 C CA . PHE B 1 111 ? -12.906 12.883 4.098 1 97.31 111 PHE B CA 1
ATOM 2320 C C . PHE B 1 111 ? -14.383 12.531 4.016 1 97.31 111 PHE B C 1
ATOM 2322 O O . PHE B 1 111 ? -15.242 13.383 4.254 1 97.31 111 PHE B O 1
ATOM 2329 N N . GLN B 1 112 ? -14.617 11.344 3.701 1 96.69 112 GLN B N 1
ATOM 2330 C CA . GLN B 1 112 ? -15.922 10.711 3.811 1 96.69 112 GLN B CA 1
ATOM 2331 C C . GLN B 1 112 ? -15.805 9.281 4.336 1 96.69 112 GLN B C 1
ATOM 2333 O O . GLN B 1 112 ? -14.75 8.664 4.223 1 96.69 112 GLN B O 1
ATOM 2338 N N . VAL B 1 113 ? -16.797 8.914 5.004 1 95.56 113 VAL B N 1
ATOM 2339 C CA . VAL B 1 113 ? -16.891 7.523 5.43 1 95.56 113 VAL B CA 1
ATOM 2340 C C . VAL B 1 113 ? -18.109 6.863 4.777 1 95.56 113 VAL B C 1
ATOM 2342 O O . VAL B 1 113 ? -19.219 7.41 4.816 1 95.56 113 VAL B O 1
ATOM 2345 N N . THR B 1 114 ? -17.875 5.801 4.07 1 93.31 114 THR B N 1
ATOM 2346 C CA . THR B 1 114 ? -18.953 5.133 3.342 1 93.31 114 THR B CA 1
ATOM 2347 C C . THR B 1 114 ? -18.984 3.645 3.666 1 93.31 114 THR B C 1
ATOM 2349 O O . THR B 1 114 ? -18.141 3.15 4.418 1 93.31 114 THR B O 1
ATOM 2352 N N . GLU B 1 115 ? -19.922 2.934 3.141 1 91.75 115 GLU B N 1
ATOM 2353 C CA . GLU B 1 115 ? -20.125 1.524 3.461 1 91.75 115 GLU B CA 1
ATOM 2354 C C . GLU B 1 115 ? -19.125 0.637 2.719 1 91.75 115 GLU B C 1
ATOM 2356 O O . GLU B 1 115 ? -18.625 1.009 1.655 1 91.75 115 GLU B O 1
ATOM 2361 N N . THR B 1 116 ? -18.844 -0.456 3.287 1 90.81 116 THR B N 1
ATOM 2362 C CA . THR B 1 116 ? -18.031 -1.504 2.678 1 90.81 116 THR B CA 1
ATOM 2363 C C . THR B 1 116 ? -18.922 -2.553 2.012 1 90.81 116 THR B C 1
ATOM 2365 O O . THR B 1 116 ? -20.141 -2.52 2.152 1 90.81 116 THR B O 1
ATOM 2368 N N . PRO B 1 117 ? -18.281 -3.395 1.204 1 87.88 117 PRO B N 1
ATOM 2369 C CA . PRO B 1 117 ? -19.094 -4.508 0.693 1 87.88 117 PRO B CA 1
ATOM 2370 C C . PRO B 1 117 ? -19.797 -5.273 1.802 1 87.88 117 PRO B C 1
ATOM 2372 O O . PRO B 1 117 ? -19.312 -5.34 2.932 1 87.88 117 PRO B O 1
ATOM 2375 N N . PRO B 1 118 ? -20.906 -5.914 1.491 1 81.94 118 PRO B N 1
ATOM 2376 C CA . PRO B 1 118 ? -21.75 -6.578 2.488 1 81.94 118 PRO B CA 1
ATOM 2377 C C . PRO B 1 118 ? -21.031 -7.707 3.219 1 81.94 118 PRO B C 1
ATOM 2379 O O . PRO B 1 118 ? -21.359 -8.023 4.363 1 81.94 118 PRO B O 1
ATOM 2382 N N . PHE B 1 119 ? -20.062 -8.25 2.604 1 80.25 119 PHE B N 1
ATOM 2383 C CA . PHE B 1 119 ? -19.406 -9.406 3.221 1 80.25 119 PHE B CA 1
ATOM 2384 C C . PHE B 1 119 ? -18.594 -8.977 4.43 1 80.25 119 PHE B C 1
ATOM 2386 O O . PHE B 1 119 ? -18.297 -9.797 5.305 1 80.25 119 PHE B O 1
ATOM 2393 N N . VAL B 1 120 ? -18.109 -7.797 4.426 1 77.94 120 VAL B N 1
ATOM 2394 C CA . VAL B 1 120 ? -17.234 -7.332 5.496 1 77.94 120 VAL B CA 1
ATOM 2395 C C . VAL B 1 120 ? -18 -7.32 6.82 1 77.94 120 VAL B C 1
ATOM 2397 O O . VAL B 1 120 ? -17.406 -7.547 7.883 1 77.94 120 VAL B O 1
ATOM 2400 N N . THR B 1 121 ? -19.172 -7.027 6.684 1 67.44 121 THR B N 1
ATOM 2401 C CA . THR B 1 121 ? -20 -6.898 7.879 1 67.44 121 THR B CA 1
ATOM 2402 C C . THR B 1 121 ? -20.469 -8.266 8.367 1 67.44 121 THR B C 1
ATOM 2404 O O . THR B 1 121 ? -21.016 -8.391 9.461 1 67.44 121 THR B O 1
ATOM 2407 N N . ARG B 1 122 ? -20.141 -9.164 7.492 1 65.75 122 ARG B N 1
ATOM 2408 C CA . ARG B 1 122 ? -20.453 -10.508 7.949 1 65.75 122 ARG B CA 1
ATOM 2409 C C . ARG B 1 122 ? -19.312 -11.094 8.773 1 65.75 122 ARG B C 1
ATOM 2411 O O . ARG B 1 122 ? -18.219 -10.523 8.812 1 65.75 122 ARG B O 1
ATOM 2418 N N . ASP B 1 123 ? -19.594 -12.117 9.617 1 63.09 123 ASP B N 1
ATOM 2419 C CA . ASP B 1 123 ? -18.562 -12.789 10.383 1 63.09 123 ASP B CA 1
ATOM 2420 C C . ASP B 1 123 ? -17.422 -13.25 9.477 1 63.09 123 ASP B C 1
ATOM 2422 O O . ASP B 1 123 ? -17.516 -14.273 8.805 1 63.09 123 ASP B O 1
ATOM 2426 N N . THR B 1 124 ? -16.484 -12.367 9.086 1 65.75 124 THR B N 1
ATOM 2427 C CA . THR B 1 124 ? -15.312 -12.617 8.25 1 65.75 124 THR B CA 1
ATOM 2428 C C . THR B 1 124 ? -14.141 -13.109 9.086 1 65.75 124 THR B C 1
ATOM 2430 O O . THR B 1 124 ? -12.984 -12.805 8.789 1 65.75 124 THR B O 1
ATOM 2433 N N . CYS B 1 125 ? -14.555 -13.891 10.055 1 71.31 125 CYS B N 1
ATOM 2434 C CA . CYS B 1 125 ? -13.5 -14.336 10.953 1 71.31 125 CYS B CA 1
ATOM 2435 C C . CYS B 1 125 ? -12.375 -15.016 10.188 1 71.31 125 CYS B C 1
ATOM 2437 O O . CYS B 1 125 ? -12.617 -15.969 9.438 1 71.31 125 CYS B O 1
ATOM 2439 N N . GLY B 1 126 ? -11.289 -14.375 10.273 1 80.44 126 GLY B N 1
ATOM 2440 C CA . GLY B 1 126 ? -10.07 -14.969 9.758 1 80.44 126 GLY B CA 1
ATOM 2441 C C . GLY B 1 126 ? -9.734 -14.523 8.344 1 80.44 126 GLY B C 1
ATOM 2442 O O . GLY B 1 126 ? -8.633 -14.766 7.855 1 80.44 126 GLY B O 1
ATOM 2443 N N . ASP B 1 127 ? -10.789 -13.945 7.598 1 87.88 127 ASP B N 1
ATOM 2444 C CA . ASP B 1 127 ? -10.484 -13.461 6.254 1 87.88 127 ASP B CA 1
ATOM 2445 C C . ASP B 1 127 ? -9.539 -12.266 6.301 1 87.88 127 ASP B C 1
ATOM 2447 O O . ASP B 1 127 ? -9.555 -11.492 7.258 1 87.88 127 ASP B O 1
ATOM 2451 N N . LYS B 1 128 ? -8.719 -12.234 5.312 1 87.94 128 LYS B N 1
ATOM 2452 C CA . LYS B 1 128 ? -7.898 -11.039 5.129 1 87.94 128 LYS B CA 1
ATOM 2453 C C . LYS B 1 128 ? -8.539 -10.078 4.129 1 87.94 128 LYS B C 1
ATOM 2455 O O . LYS B 1 128 ? -8.75 -10.43 2.969 1 87.94 128 LYS B O 1
ATOM 2460 N N . ILE B 1 129 ? -8.859 -8.953 4.625 1 90.62 129 ILE B N 1
ATOM 2461 C CA . ILE B 1 129 ? -9.562 -7.969 3.811 1 90.62 129 ILE B CA 1
ATOM 2462 C C . ILE B 1 129 ? -8.672 -6.738 3.619 1 90.62 129 ILE B C 1
ATOM 2464 O O . ILE B 1 129 ? -8.016 -6.293 4.559 1 90.62 129 ILE B O 1
ATOM 2468 N N . GLY B 1 130 ? -8.648 -6.258 2.387 1 90.56 130 GLY B N 1
ATOM 2469 C CA . GLY B 1 130 ? -7.863 -5.066 2.1 1 90.56 130 GLY B CA 1
ATOM 2470 C C . GLY B 1 130 ? -8.398 -4.266 0.929 1 90.56 130 GLY B C 1
ATOM 2471 O O . GLY B 1 130 ? -9.344 -4.695 0.256 1 90.56 130 GLY B O 1
ATOM 2472 N N . VAL B 1 131 ? -7.879 -3.086 0.771 1 93.56 131 VAL B N 1
ATOM 2473 C CA . VAL B 1 131 ? -8.203 -2.238 -0.37 1 93.56 131 VAL B CA 1
ATOM 2474 C C . VAL B 1 131 ? -7.047 -2.246 -1.366 1 93.56 131 VAL B C 1
ATOM 2476 O O . VAL B 1 131 ? -5.879 -2.33 -0.971 1 93.56 131 VAL B O 1
ATOM 2479 N N . CYS B 1 132 ? -7.395 -2.174 -2.58 1 92.38 132 CYS B N 1
ATOM 2480 C CA . CYS B 1 132 ? -6.359 -2.131 -3.609 1 92.38 132 CYS B CA 1
ATOM 2481 C C . CYS B 1 132 ? -6.852 -1.381 -4.844 1 92.38 132 CYS B C 1
ATOM 2483 O O . CYS B 1 132 ? -8.039 -1.075 -4.957 1 92.38 132 CYS B O 1
ATOM 2485 N N . ASN B 1 133 ? -5.914 -1.021 -5.613 1 91.31 133 ASN B N 1
ATOM 2486 C CA . ASN B 1 133 ? -6.18 -0.406 -6.91 1 91.31 133 ASN B CA 1
ATOM 2487 C C . ASN B 1 133 ? -6.137 -1.432 -8.039 1 91.31 133 ASN B C 1
ATOM 2489 O O . ASN B 1 133 ? -5.105 -2.068 -8.266 1 91.31 133 ASN B O 1
ATOM 2493 N N . LEU B 1 134 ? -7.266 -1.639 -8.633 1 89.81 134 LEU B N 1
ATOM 2494 C CA . LEU B 1 134 ? -7.344 -2.49 -9.812 1 89.81 134 LEU B CA 1
ATOM 2495 C C . LEU B 1 134 ? -7.691 -1.672 -11.047 1 89.81 134 LEU B C 1
ATOM 2497 O O . LEU B 1 134 ? -8.836 -1.251 -11.219 1 89.81 134 LEU B O 1
ATOM 2501 N N . ASP B 1 135 ? -6.672 -1.435 -11.867 1 86.25 135 ASP B N 1
ATOM 2502 C CA . ASP B 1 135 ? -6.824 -0.7 -13.117 1 86.25 135 ASP B CA 1
ATOM 2503 C C . ASP B 1 135 ? -7.375 0.703 -12.867 1 86.25 135 ASP B C 1
ATOM 2505 O O . ASP B 1 135 ? -8.336 1.121 -13.516 1 86.25 135 ASP B O 1
ATOM 2509 N N . GLY B 1 136 ? -6.852 1.351 -11.859 1 86.06 136 GLY B N 1
ATOM 2510 C CA . GLY B 1 136 ? -7.195 2.736 -11.594 1 86.06 136 GLY B CA 1
ATOM 2511 C C . GLY B 1 136 ? -8.445 2.889 -10.742 1 86.06 136 GLY B C 1
ATOM 2512 O O . GLY B 1 136 ? -8.836 4.004 -10.398 1 86.06 136 GLY B O 1
ATOM 2513 N N . ARG B 1 137 ? -9.055 1.785 -10.391 1 91.62 137 ARG B N 1
ATOM 2514 C CA . ARG B 1 137 ? -10.289 1.827 -9.617 1 91.62 137 ARG B CA 1
ATOM 2515 C C . ARG B 1 137 ? -10.141 1.085 -8.297 1 91.62 137 ARG B C 1
ATOM 2517 O O . ARG B 1 137 ? -9.391 0.114 -8.203 1 91.62 137 ARG B O 1
ATOM 2524 N N . LEU B 1 138 ? -10.922 1.538 -7.312 1 95.12 138 LEU B N 1
ATOM 2525 C CA . LEU B 1 138 ? -10.891 0.908 -5.996 1 95.12 138 LEU B CA 1
ATOM 2526 C C . LEU B 1 138 ? -11.453 -0.509 -6.062 1 95.12 138 LEU B C 1
ATOM 2528 O O . LEU B 1 138 ? -12.469 -0.75 -6.719 1 95.12 138 LEU B O 1
ATOM 2532 N N . CYS B 1 139 ? -10.82 -1.372 -5.375 1 94.31 139 CYS B N 1
ATOM 2533 C CA . CYS B 1 139 ? -11.289 -2.732 -5.148 1 94.31 139 CYS B CA 1
ATOM 2534 C C . CYS B 1 139 ? -11.062 -3.158 -3.703 1 94.31 139 CYS B C 1
ATOM 2536 O O . CYS B 1 139 ? -10.086 -2.746 -3.078 1 94.31 139 CYS B O 1
ATOM 2538 N N . VAL B 1 140 ? -11.984 -3.883 -3.225 1 94.31 140 VAL B N 1
ATOM 2539 C CA . VAL B 1 140 ? -11.797 -4.52 -1.926 1 94.31 140 VAL B CA 1
ATOM 2540 C C . VAL B 1 140 ? -11.508 -6.004 -2.115 1 94.31 140 VAL B C 1
ATOM 2542 O O . VAL B 1 140 ? -12.273 -6.715 -2.768 1 94.31 140 VAL B O 1
ATOM 2545 N N . SER B 1 141 ? -10.414 -6.352 -1.601 1 92.81 141 SER B N 1
ATOM 2546 C CA . SER B 1 141 ? -10 -7.742 -1.729 1 92.81 141 SER B CA 1
ATOM 2547 C C . SER B 1 141 ? -10.336 -8.539 -0.473 1 92.81 141 SER B C 1
ATOM 2549 O O . SER B 1 141 ? -10.281 -8.008 0.639 1 92.81 141 SER B O 1
ATOM 2551 N N . GLU B 1 142 ? -10.672 -9.758 -0.69 1 92.56 142 GLU B N 1
ATOM 2552 C CA . GLU B 1 142 ? -10.984 -10.711 0.374 1 92.56 142 GLU B CA 1
ATOM 2553 C C . GLU B 1 142 ? -10.289 -12.047 0.146 1 92.56 142 GLU B C 1
ATOM 2555 O O . GLU B 1 142 ? -10.656 -12.805 -0.755 1 92.56 142 GLU B O 1
ATOM 2560 N N . LEU B 1 143 ? -9.328 -12.281 0.968 1 91.44 143 LEU B N 1
ATOM 2561 C CA . LEU B 1 143 ? -8.719 -13.609 0.999 1 91.44 143 LEU B CA 1
ATOM 2562 C C . LEU B 1 143 ? -9.344 -14.469 2.092 1 91.44 143 LEU B C 1
ATOM 2564 O O . LEU B 1 143 ? -9.266 -14.133 3.275 1 91.44 143 LEU B O 1
ATOM 2568 N N . LYS B 1 144 ? -9.836 -15.539 1.729 1 89.75 144 LYS B N 1
ATOM 2569 C CA . LYS B 1 144 ? -10.508 -16.406 2.688 1 89.75 144 LYS B CA 1
ATOM 2570 C C . LYS B 1 144 ? -9.523 -16.953 3.715 1 89.75 144 LYS B C 1
ATOM 2572 O O . LYS B 1 144 ? -8.344 -17.172 3.402 1 89.75 144 LYS B O 1
ATOM 2577 N N . ALA B 1 145 ? -10.023 -17.25 4.836 1 87.06 145 ALA B N 1
ATOM 2578 C CA . ALA B 1 145 ? -9.211 -17.656 5.977 1 87.06 145 ALA B CA 1
ATOM 2579 C C . ALA B 1 145 ? -8.383 -18.906 5.645 1 87.06 145 ALA B C 1
ATOM 2581 O O . ALA B 1 145 ? -7.27 -19.062 6.148 1 87.06 145 ALA B O 1
ATOM 2582 N N . ASP B 1 146 ? -8.914 -19.766 4.828 1 83.94 146 ASP B N 1
ATOM 2583 C CA . ASP B 1 146 ? -8.195 -20.984 4.496 1 83.94 146 ASP B CA 1
ATOM 2584 C C . ASP B 1 146 ? -7.207 -20.766 3.359 1 83.94 146 ASP B C 1
ATOM 2586 O O . ASP B 1 146 ? -6.551 -21.703 2.902 1 83.94 146 ASP B O 1
ATOM 2590 N N . CYS B 1 147 ? -7.156 -19.547 2.789 1 87.06 147 CYS B N 1
ATOM 2591 C CA . CYS B 1 147 ? -6.219 -19.109 1.758 1 87.06 147 CYS B CA 1
ATOM 2592 C C . CYS B 1 147 ? -6.418 -19.906 0.471 1 87.06 147 CYS B C 1
ATOM 2594 O O . CYS B 1 147 ? -5.457 -20.188 -0.247 1 87.06 147 CYS B O 1
ATOM 2596 N N . LYS B 1 148 ? -7.648 -20.297 0.208 1 88.12 148 LYS B N 1
ATOM 2597 C CA . LYS B 1 148 ? -7.902 -21.094 -0.988 1 88.12 148 LYS B CA 1
ATOM 2598 C C . LYS B 1 148 ? -8.602 -20.266 -2.062 1 88.12 148 LYS B C 1
ATOM 2600 O O . LYS B 1 148 ? -8.633 -20.656 -3.232 1 88.12 148 LYS B O 1
ATOM 2605 N N . GLN B 1 149 ? -9.211 -19.203 -1.618 1 91.56 149 GLN B N 1
ATOM 2606 C CA . GLN B 1 149 ? -9.938 -18.375 -2.568 1 91.56 149 GLN B CA 1
ATOM 2607 C C . GLN B 1 149 ? -9.695 -16.891 -2.301 1 91.56 149 GLN B C 1
ATOM 2609 O O . GLN B 1 149 ? -9.594 -16.469 -1.147 1 91.56 149 GLN B O 1
ATOM 2614 N N . GLU B 1 150 ? -9.633 -16.156 -3.332 1 92.38 150 GLU B N 1
ATOM 2615 C CA . GLU B 1 150 ? -9.539 -14.703 -3.312 1 92.38 150 GLU B CA 1
ATOM 2616 C C . GLU B 1 150 ? -10.695 -14.062 -4.078 1 92.38 150 GLU B C 1
ATOM 2618 O O . GLU B 1 150 ? -10.977 -14.445 -5.215 1 92.38 150 GLU B O 1
ATOM 2623 N N . PHE B 1 151 ? -11.367 -13.141 -3.436 1 93.62 151 PHE B N 1
ATOM 2624 C CA . PHE B 1 151 ? -12.445 -12.391 -4.07 1 93.62 151 PHE B CA 1
ATOM 2625 C C . PHE B 1 151 ? -12.094 -10.914 -4.172 1 93.62 151 PHE B C 1
ATOM 2627 O O . PHE B 1 151 ? -11.328 -10.398 -3.355 1 93.62 151 PHE B O 1
ATOM 2634 N N . SER B 1 152 ? -12.586 -10.297 -5.176 1 93.75 152 SER B N 1
ATOM 2635 C CA . SER B 1 152 ? -12.469 -8.852 -5.328 1 93.75 152 SER B CA 1
ATOM 2636 C C . SER B 1 152 ? -13.836 -8.211 -5.555 1 93.75 152 SER B C 1
ATOM 2638 O O . SER B 1 152 ? -14.648 -8.719 -6.336 1 93.75 152 SER B O 1
ATOM 2640 N N . TRP B 1 153 ? -14.023 -7.125 -4.891 1 94.88 153 TRP B N 1
ATOM 2641 C CA . TRP B 1 153 ? -15.297 -6.414 -4.934 1 94.88 153 TRP B CA 1
ATOM 2642 C C . TRP B 1 153 ? -15.102 -4.977 -5.406 1 94.88 153 TRP B C 1
ATOM 2644 O O . TRP B 1 153 ? -14.133 -4.316 -5.02 1 94.88 153 TRP B O 1
ATOM 2654 N N . ARG B 1 154 ? -16.047 -4.566 -6.18 1 94.5 154 ARG B N 1
ATOM 2655 C CA . ARG B 1 154 ? -16.031 -3.189 -6.664 1 94.5 154 ARG B CA 1
ATOM 2656 C C . ARG B 1 154 ? -17.422 -2.58 -6.645 1 94.5 154 ARG B C 1
ATOM 2658 O O . ARG B 1 154 ? -18.422 -3.303 -6.676 1 94.5 154 ARG B O 1
ATOM 2665 N N . VAL B 1 155 ? -17.344 -1.282 -6.504 1 90.31 155 VAL B N 1
ATOM 2666 C CA . VAL B 1 155 ? -18.625 -0.581 -6.562 1 90.31 155 VAL B CA 1
ATOM 2667 C C . VAL B 1 155 ? -19.016 -0.341 -8.016 1 90.31 155 VAL B C 1
ATOM 2669 O O . VAL B 1 155 ? -18.234 0.195 -8.797 1 90.31 155 VAL B O 1
ATOM 2672 N N . LYS B 1 156 ? -20.141 -0.825 -8.367 1 85.19 156 LYS B N 1
ATOM 2673 C CA . LYS B 1 156 ? -20.797 -0.546 -9.641 1 85.19 156 LYS B CA 1
ATOM 2674 C C . LYS B 1 156 ? -22.234 -0.09 -9.414 1 85.19 156 LYS B C 1
ATOM 2676 O O . LYS B 1 156 ? -23.016 -0.771 -8.734 1 85.19 156 LYS B O 1
ATOM 2681 N N . ASP B 1 157 ? -22.609 1.077 -10.008 1 85.75 157 ASP B N 1
ATOM 2682 C CA . ASP B 1 157 ? -23.953 1.632 -9.867 1 85.75 157 ASP B CA 1
ATOM 2683 C C . ASP B 1 157 ? -24.359 1.713 -8.398 1 85.75 157 ASP B C 1
ATOM 2685 O O . ASP B 1 157 ? -25.438 1.245 -8.023 1 85.75 157 ASP B O 1
ATOM 2689 N N . GLN B 1 158 ? -23.453 2.133 -7.59 1 84.62 158 GLN B N 1
ATOM 2690 C CA . GLN B 1 158 ? -23.656 2.414 -6.172 1 84.62 158 GLN B CA 1
ATOM 2691 C C . GLN B 1 158 ? -23.828 1.127 -5.375 1 84.62 158 GLN B C 1
ATOM 2693 O O . GLN B 1 158 ? -24.266 1.161 -4.219 1 84.62 158 GLN B O 1
ATOM 2698 N N . LEU B 1 159 ? -23.578 -0.011 -6.043 1 90.75 159 LEU B N 1
ATOM 2699 C CA . LEU B 1 159 ? -23.656 -1.292 -5.352 1 90.75 159 LEU B CA 1
ATOM 2700 C C . LEU B 1 159 ? -22.328 -2.035 -5.418 1 90.75 159 LEU B C 1
ATOM 2702 O O . LEU B 1 159 ? -21.625 -1.958 -6.426 1 90.75 159 LEU B O 1
ATOM 2706 N N . TRP B 1 160 ? -22.109 -2.703 -4.375 1 93 160 TRP B N 1
ATOM 2707 C CA . TRP B 1 160 ? -20.922 -3.545 -4.367 1 93 160 TRP B CA 1
ATOM 2708 C C . TRP B 1 160 ? -21.172 -4.859 -5.09 1 93 160 TRP B C 1
ATOM 2710 O O . TRP B 1 160 ? -22.172 -5.539 -4.824 1 93 160 TRP B O 1
ATOM 2720 N N . GLU B 1 161 ? -20.312 -5.137 -6 1 93.19 161 GLU B N 1
ATOM 2721 C CA . GLU B 1 161 ? -20.406 -6.387 -6.75 1 93.19 161 GLU B CA 1
ATOM 2722 C C . GLU B 1 161 ? -19.094 -7.152 -6.703 1 93.19 161 GLU B C 1
ATOM 2724 O O . GLU B 1 161 ? -18.016 -6.555 -6.793 1 93.19 161 GLU B O 1
ATOM 2729 N N . LYS B 1 162 ? -19.25 -8.453 -6.566 1 93.38 162 LYS B N 1
ATOM 2730 C CA . LYS B 1 162 ? -18.062 -9.305 -6.711 1 93.38 162 LYS B CA 1
ATOM 2731 C C . LYS B 1 162 ? -17.625 -9.391 -8.172 1 93.38 162 LYS B C 1
ATOM 2733 O O . LYS B 1 162 ? -18.344 -9.93 -9.008 1 93.38 162 LYS B O 1
ATOM 2738 N N . ILE B 1 163 ? -16.469 -8.969 -8.516 1 91.62 163 ILE B N 1
ATOM 2739 C CA . ILE B 1 163 ? -16.078 -8.867 -9.914 1 91.62 163 ILE B CA 1
ATOM 2740 C C . ILE B 1 163 ? -15.07 -9.969 -10.25 1 91.62 163 ILE B C 1
ATOM 2742 O O . ILE B 1 163 ? -14.828 -10.266 -11.422 1 91.62 163 ILE B O 1
ATOM 2746 N N . LEU B 1 164 ? -14.492 -10.539 -9.234 1 92.62 164 LEU B N 1
ATOM 2747 C CA . LEU B 1 164 ? -13.477 -11.562 -9.469 1 92.62 164 LEU B CA 1
ATOM 2748 C C . LEU B 1 164 ? -13.516 -12.625 -8.375 1 92.62 164 LEU B C 1
ATOM 2750 O O . LEU B 1 164 ? -13.68 -12.312 -7.195 1 92.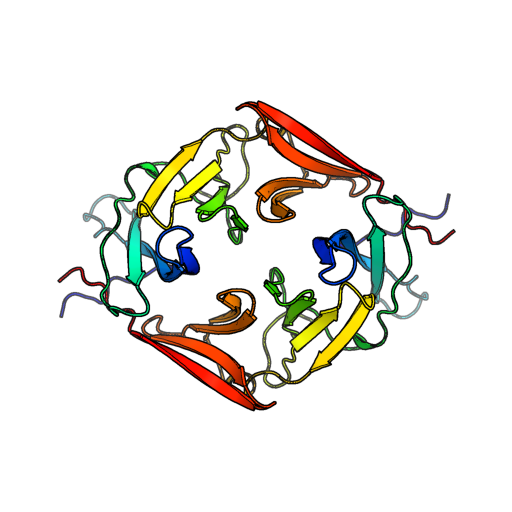62 164 LEU B O 1
ATOM 2754 N N . SER B 1 165 ? -13.438 -13.828 -8.781 1 92.81 165 SER B N 1
ATOM 2755 C CA . SER B 1 165 ? -13.25 -15 -7.926 1 92.81 165 SER B CA 1
ATOM 2756 C C . SER B 1 165 ? -12.109 -15.875 -8.422 1 92.81 165 SER B C 1
ATOM 2758 O O . SER B 1 165 ? -12.156 -16.375 -9.547 1 92.81 165 SER B O 1
ATOM 2760 N N . VAL B 1 166 ? -11.141 -16 -7.621 1 92.38 166 VAL B N 1
ATOM 2761 C CA . VAL B 1 166 ? -9.961 -16.75 -8.039 1 92.38 166 VAL B CA 1
ATOM 2762 C C . VAL B 1 166 ? -9.703 -17.891 -7.059 1 92.38 166 VAL B C 1
ATOM 2764 O O . VAL B 1 166 ? -9.664 -17.688 -5.844 1 92.38 166 VAL B O 1
ATOM 2767 N N . ASP B 1 167 ? -9.531 -19.078 -7.594 1 90.94 167 ASP B N 1
ATOM 2768 C CA . ASP B 1 167 ? -9.086 -20.219 -6.793 1 90.94 167 ASP B CA 1
ATOM 2769 C C . ASP B 1 167 ? -7.559 -20.25 -6.703 1 90.94 167 ASP B C 1
ATOM 2771 O O . ASP B 1 167 ? -6.871 -20.172 -7.719 1 90.94 167 ASP B O 1
ATOM 2775 N N . LEU B 1 168 ? -7.109 -20.281 -5.504 1 88.88 168 LEU B N 1
ATOM 2776 C CA . LEU B 1 168 ? -5.664 -20.312 -5.293 1 88.88 168 LEU B CA 1
ATOM 2777 C C . LEU B 1 168 ? -5.152 -21.75 -5.23 1 88.88 168 LEU B C 1
ATOM 2779 O O . LEU B 1 168 ? -4.633 -22.188 -4.199 1 88.88 168 LEU B O 1
ATOM 2783 N N . ASN B 1 169 ? -5.387 -22.438 -6.25 1 82 169 ASN B N 1
ATOM 2784 C CA . ASN B 1 169 ? -4.836 -23.766 -6.43 1 82 169 ASN B CA 1
ATOM 2785 C C . ASN B 1 169 ? -3.578 -23.75 -7.289 1 82 169 ASN B C 1
ATOM 2787 O O . ASN B 1 169 ? -3.631 -23.391 -8.469 1 82 169 ASN B O 1
ATOM 2791 N N . SER B 1 170 ? -2.449 -23.875 -6.57 1 70.31 170 SER B N 1
ATOM 2792 C CA . SER B 1 170 ? -1.171 -23.828 -7.273 1 70.31 170 SER B CA 1
ATOM 2793 C C . SER B 1 170 ? -1.161 -24.781 -8.461 1 70.31 170 SER B C 1
ATOM 2795 O O . SER B 1 170 ? -1.829 -25.812 -8.445 1 70.31 170 SER B O 1
ATOM 2797 N N . THR B 1 171 ? -0.742 -24.219 -9.57 1 62.47 171 THR B N 1
ATOM 2798 C CA . THR B 1 171 ? -0.584 -25.047 -10.758 1 62.47 171 THR B CA 1
ATOM 2799 C C . THR B 1 171 ? 0.446 -26.141 -10.516 1 62.47 171 THR B C 1
ATOM 2801 O O . THR B 1 171 ? 0.651 -27.016 -11.375 1 62.47 171 THR B O 1
ATOM 2804 N N . SER B 1 172 ? 1.203 -26.078 -9.461 1 50.31 172 SER B N 1
ATOM 2805 C CA . SER B 1 172 ? 2.199 -27.141 -9.312 1 50.31 172 SER B CA 1
ATOM 2806 C C . SER B 1 172 ? 1.553 -28.516 -9.344 1 50.31 172 SER B C 1
ATOM 2808 O O . SER B 1 172 ? 0.832 -28.891 -8.414 1 50.31 172 SER B O 1
ATOM 2810 N N . THR B 1 173 ? 0.612 -28.812 -10.227 1 40.34 173 THR B N 1
ATOM 2811 C CA . THR B 1 173 ? 0.507 -30.25 -10.398 1 40.34 173 THR B CA 1
ATOM 2812 C C . THR B 1 173 ? 1.843 -30.844 -10.844 1 40.34 173 THR B C 1
ATOM 2814 O O . THR B 1 173 ? 2.535 -30.266 -11.68 1 40.34 173 THR B O 1
#

Secondary structure (DSSP, 8-state):
------EEEEEEEEEE-TTT--EEEEEEEEEE----TT--S--EEEEEEEEETTT--EEEE--GGGTT-EEPTTPPPEEETTEEEEEEE-TTS---TT--EEEEETTTTEEEEEPPPGGGGS--TT-EEEEEEETTEEEEEEE-TTSSEEEEEEEETTEEEEEEEEE---S--/------EEEEEEEEEE-TTT--EEEEEEEEEE----TT--S--EEEEEEEEETTT--EEEE--GGGTT-EEPTTPPPEEETTEEEEEEE-TTS---TT--EEEEETTTTEEEEEPPPGGGGS--TT-EEEEEEETTEEEEEEE-TTSSEEEEEEEETTEEEEEEEEE---S--

Sequence (346 aa):
MEPDQFRAFTRLWFGKDSVTRRCKLVWLYNKYLPTSASTSTSSTISICEVLDLEDKKWRFVSTAALDHHYILHSQRPAFANGSFYWLTGDEEGYLTTQTKLIVFDIHMEMFQVTETPPFVTRDTCGDKIGVCNLDGRLCVSELKADCKQEFSWRVKDQLWEKILSVDLNSTSTMEPDQFRAFTRLWFGKDSVTRRCKLVWLYNKYLPTSASTSTSSTISICEVLDLEDKKWRFVSTAALDHHYILHSQRPAFANGSFYWLTGDEEGYLTTQTKLIVFDIHMEMFQVTETPPFVTRDTCGDKIGVCNLDGRLCVSELKADCKQEFSWRVKDQLWEKILSVDLNSTST

Solvent-accessible surface area (backbone atoms only — not comparable to full-atom values): 19344 Å² total; per-residue (Å²): 129,76,76,78,66,56,65,80,41,77,46,76,46,64,44,51,17,76,83,83,66,45,49,31,39,40,38,40,32,31,37,66,42,83,54,60,95,82,54,86,67,67,49,68,46,73,44,34,33,37,26,38,70,84,77,66,48,65,41,82,34,74,48,68,64,42,63,97,54,30,66,29,56,89,62,71,64,20,66,23,79,40,22,39,36,43,47,27,18,43,97,87,23,42,81,42,59,76,38,30,26,37,37,34,34,58,73,79,53,42,57,43,68,46,81,52,53,75,64,56,47,36,94,48,78,67,40,49,71,47,60,35,42,54,90,57,30,63,28,40,36,38,32,38,59,83,61,46,39,39,37,32,30,31,75,53,96,92,35,69,38,79,77,43,79,44,75,58,66,75,64,82,118,125,75,75,77,67,55,64,81,42,79,46,75,47,65,44,52,17,76,83,82,66,46,48,31,39,40,38,39,32,30,36,65,42,84,55,58,94,83,54,85,68,68,49,67,44,73,44,34,35,37,26,38,71,84,78,68,48,68,41,82,34,73,48,68,64,44,63,98,53,30,65,30,55,90,63,71,63,21,66,24,79,40,24,40,34,43,47,27,19,42,97,86,23,41,82,41,61,76,39,31,27,38,38,34,34,58,73,77,55,41,58,44,68,46,82,51,55,75,64,57,46,37,94,47,79,68,41,47,71,49,61,35,42,54,90,56,31,62,28,39,36,38,31,39,60,83,62,45,39,39,37,32,31,30,76,53,95,93,34,67,38,80,77,44,79,44,74,60,66,72,65,82,115